Protein AF-0000000068948678 (afdb_homodimer)

Foldseek 3Di:
DPAQPWAEEEQEWQPDPLSVQLLVVVLVSQLVHQHEYEYEYEDQPQPPPPPPVPDDSVVVLVVSQVSQVVRQVVSVVVCVVSVHHYHYDYHSDQPDHPQLLVSSQVVCVVVPTQEYTYEQDDDVCPVPDPGDPNRVSNVVPHPHHYHYTYDDSPPD/DPAQPWAEEEQEWQPDPLSVQLLVVVLVSQLVHQHEYEYEYEDQPQPPPPPPVPDDSVVVLVVSQVSQVVRQVVSVVVCVVSVHHYHYDYHSDQPDHPQLLVSSQVVCVVVPTQEYTYEQADDVDDLPDPGDPNRVSNVVPHPHHYHYTYDDSPPD

Solvent-accessible surface area (backbone atoms only — not comparable to full-atom values): 16550 Å² total; per-residue (Å²): 126,72,56,39,63,50,57,27,35,31,27,48,44,78,69,26,71,22,16,49,52,15,46,51,49,49,47,43,61,28,50,57,28,82,14,34,34,34,42,35,27,73,42,82,75,48,65,74,68,68,84,53,84,80,63,57,67,67,57,54,51,50,51,52,50,52,52,43,51,51,35,46,49,54,48,50,50,54,35,51,75,64,69,34,52,67,50,71,46,81,37,78,67,45,82,34,77,72,32,67,15,55,24,51,43,48,53,34,54,74,74,58,42,61,32,39,26,33,19,26,34,54,78,75,51,54,87,87,50,63,58,26,71,51,44,50,39,28,62,58,65,43,91,49,37,35,36,35,24,69,54,75,74,71,77,126,126,71,56,38,62,50,60,28,37,30,28,48,44,78,67,26,73,21,16,49,51,15,46,52,49,47,47,43,61,28,52,57,29,82,16,34,35,35,43,36,27,73,42,80,74,50,65,75,67,68,83,54,86,80,63,58,68,67,57,54,52,50,51,52,50,50,52,43,49,52,37,45,50,55,49,49,50,54,35,52,73,65,69,35,50,66,50,70,46,80,36,77,66,47,83,35,76,76,32,66,16,56,23,52,44,49,53,34,53,75,74,60,42,60,33,40,27,31,17,26,34,54,80,75,50,51,90,86,51,62,59,27,70,51,44,50,40,29,62,58,64,43,91,47,36,34,38,37,25,69,55,74,75,72,76,125

pLDDT: mean 86.78, std 15.79, range [33.5, 98.94]

InterPro domains:
  IPR006015 Universal stress protein A family [PIRSF006276] (5-150)
  IPR006015 Universal stress protein A family [PR01438] (6-24)
  IPR006015 Universal stress protein A family [PR01438] (110-122)
  IPR006015 Universal stress protein A family [PR01438] (128-150)
  IPR006016 UspA [PF00582] (6-150)
  IPR014729 Rossmann-like alpha/beta/alpha sandwich fold [G3DSA:3.40.50.620] (2-149)

Structure (mmCIF, N/CA/C/O backbone):
data_AF-0000000068948678-model_v1
#
loop_
_entity.id
_entity.type
_entity.pdbx_description
1 polymer 'Universal stress protein'
#
loop_
_atom_site.group_PDB
_atom_site.id
_atom_site.type_symbol
_atom_site.label_atom_id
_atom_site.label_alt_id
_atom_site.label_comp_id
_atom_site.label_asym_id
_atom_site.label_entity_id
_atom_site.label_seq_id
_atom_site.pdbx_PDB_ins_code
_atom_site.Cartn_x
_atom_site.Cartn_y
_atom_site.Cartn_z
_atom_site.occupancy
_atom_site.B_iso_or_equiv
_atom_site.auth_seq_id
_atom_site.auth_comp_id
_atom_site.auth_asym_id
_atom_site.auth_atom_id
_atom_site.pdbx_PDB_model_num
ATOM 1 N N . MET A 1 1 ? -25.641 -2.59 -1.487 1 41.59 1 MET A N 1
ATOM 2 C CA . MET A 1 1 ? -24.578 -3.59 -1.602 1 41.59 1 MET A CA 1
ATOM 3 C C . MET A 1 1 ? -23.203 -2.967 -1.328 1 41.59 1 MET A C 1
ATOM 5 O O . MET A 1 1 ? -22.812 -2.006 -1.992 1 41.59 1 MET A O 1
ATOM 9 N N . THR A 1 2 ? -22.766 -3.037 -0.22 1 54.53 2 THR A N 1
ATOM 10 C CA . THR A 1 2 ? -21.578 -2.307 0.203 1 54.53 2 THR A CA 1
ATOM 11 C C . THR A 1 2 ? -20.391 -2.658 -0.678 1 54.53 2 THR A C 1
ATOM 13 O O . THR A 1 2 ? -20.078 -3.836 -0.868 1 54.53 2 THR A O 1
ATOM 16 N N . SER A 1 3 ? -20.141 -1.862 -1.692 1 68.75 3 SER A N 1
ATOM 17 C CA . SER A 1 3 ? -19.156 -2.148 -2.729 1 68.75 3 SER A CA 1
ATOM 18 C C . SER A 1 3 ? -17.75 -2.205 -2.148 1 68.75 3 SER A C 1
ATOM 20 O O . SER A 1 3 ? -17.375 -1.386 -1.301 1 68.75 3 SER A O 1
ATOM 22 N N . ALA A 1 4 ? -17.078 -3.389 -2.27 1 82.88 4 ALA A N 1
ATOM 23 C CA . ALA A 1 4 ? -15.703 -3.592 -1.847 1 82.88 4 ALA A CA 1
ATOM 24 C C . ALA A 1 4 ? -14.789 -2.498 -2.4 1 82.88 4 ALA A C 1
ATOM 26 O O . ALA A 1 4 ? -15.023 -1.984 -3.496 1 82.88 4 ALA A O 1
ATOM 27 N N . ALA A 1 5 ? -13.953 -2.086 -1.565 1 91 5 ALA A N 1
ATOM 28 C CA . ALA A 1 5 ? -12.984 -1.096 -2.037 1 91 5 ALA A CA 1
ATOM 29 C C . ALA A 1 5 ? -12.258 -1.588 -3.285 1 91 5 ALA A C 1
ATOM 31 O O . ALA A 1 5 ? -11.984 -0.808 -4.199 1 91 5 ALA A O 1
ATOM 32 N N . TYR A 1 6 ? -11.953 -2.869 -3.311 1 95.69 6 TYR A N 1
ATOM 33 C CA . TYR A 1 6 ? -11.281 -3.521 -4.43 1 95.69 6 TYR A CA 1
ATOM 34 C C . TYR A 1 6 ? -12.07 -4.738 -4.902 1 95.69 6 TYR A C 1
ATOM 36 O O . TYR A 1 6 ? -12.781 -5.371 -4.113 1 95.69 6 TYR A O 1
ATOM 44 N N . SER A 1 7 ? -11.93 -5.043 -6.172 1 96.69 7 SER A N 1
ATOM 45 C CA . SER A 1 7 ? -12.617 -6.203 -6.727 1 96.69 7 SER A CA 1
ATOM 46 C C . SER A 1 7 ? -11.664 -7.375 -6.93 1 96.69 7 SER A C 1
ATOM 48 O O . SER A 1 7 ? -12.039 -8.531 -6.734 1 96.69 7 SER A O 1
ATOM 50 N N . LYS A 1 8 ? -10.477 -7.043 -7.383 1 98.38 8 LYS A N 1
ATOM 51 C CA . LYS A 1 8 ? -9.461 -8.047 -7.703 1 98.38 8 LYS A CA 1
ATOM 52 C C . LYS A 1 8 ? -8.117 -7.695 -7.062 1 98.38 8 LYS A C 1
ATOM 54 O O . LYS A 1 8 ? -7.445 -6.758 -7.5 1 98.38 8 LYS A O 1
ATOM 59 N N . ILE A 1 9 ? -7.734 -8.477 -6.086 1 98.62 9 ILE A N 1
ATOM 60 C CA . ILE A 1 9 ? -6.539 -8.227 -5.289 1 98.62 9 ILE A CA 1
ATOM 61 C C . ILE A 1 9 ? -5.504 -9.32 -5.555 1 98.62 9 ILE A C 1
ATOM 63 O O . ILE A 1 9 ? -5.809 -10.508 -5.457 1 98.62 9 ILE A O 1
ATOM 67 N N . VAL A 1 10 ? -4.293 -8.883 -5.926 1 98.88 10 VAL A N 1
ATOM 68 C CA . VAL A 1 10 ? -3.199 -9.844 -6.031 1 98.88 10 VAL A CA 1
ATOM 69 C C . VAL A 1 10 ? -2.305 -9.742 -4.801 1 98.88 10 VAL A C 1
ATOM 71 O O . VAL A 1 10 ? -1.978 -8.641 -4.352 1 98.88 10 VAL A O 1
ATOM 74 N N . VAL A 1 11 ? -1.986 -10.852 -4.25 1 98.81 11 VAL A N 1
ATOM 75 C CA . VAL A 1 11 ? -0.98 -10.914 -3.195 1 98.81 11 VAL A CA 1
ATOM 76 C C . VAL A 1 11 ? 0.156 -11.844 -3.621 1 98.81 11 VAL A C 1
ATOM 78 O O . VAL A 1 11 ? -0.084 -12.977 -4.047 1 98.81 11 VAL A O 1
ATOM 81 N N . ALA A 1 12 ? 1.372 -11.289 -3.561 1 98.19 12 ALA A N 1
ATOM 82 C CA . ALA A 1 12 ? 2.557 -12.102 -3.842 1 98.19 12 ALA A CA 1
ATOM 83 C C . ALA A 1 12 ? 2.971 -12.906 -2.617 1 98.19 12 ALA A C 1
ATOM 85 O O . ALA A 1 12 ? 3.174 -12.352 -1.535 1 98.19 12 ALA A O 1
ATOM 86 N N . VAL A 1 13 ? 3.143 -14.227 -2.832 1 97.5 13 VAL A N 1
ATOM 87 C CA . VAL A 1 13 ? 3.541 -15.102 -1.73 1 97.5 13 VAL A CA 1
ATOM 88 C C . VAL A 1 13 ? 4.781 -15.898 -2.127 1 97.5 13 VAL A C 1
ATOM 90 O O . VAL A 1 13 ? 4.988 -16.188 -3.307 1 97.5 13 VAL A O 1
ATOM 93 N N . ASP A 1 14 ? 5.605 -16.203 -1.1 1 94.19 14 ASP A N 1
ATOM 94 C CA . ASP A 1 14 ? 6.801 -16.984 -1.384 1 94.19 14 ASP A CA 1
ATOM 95 C C . ASP A 1 14 ? 7.098 -17.953 -0.248 1 94.19 14 ASP A C 1
ATOM 97 O O . ASP A 1 14 ? 8.195 -18.531 -0.181 1 94.19 14 ASP A O 1
ATOM 101 N N . GLY A 1 15 ? 6.156 -18.062 0.707 1 93.62 15 GLY A N 1
ATOM 102 C CA . GLY A 1 15 ? 6.312 -18.984 1.822 1 93.62 15 GLY A CA 1
ATOM 103 C C . GLY A 1 15 ? 7.02 -18.359 3.012 1 93.62 15 GLY A C 1
ATOM 104 O O . GLY A 1 15 ? 7.172 -19 4.055 1 93.62 15 GLY A O 1
ATOM 105 N N . SER A 1 16 ? 7.547 -17.125 2.93 1 92.44 16 SER A N 1
ATOM 106 C CA . SER A 1 16 ? 8.188 -16.453 4.051 1 92.44 16 SER A CA 1
ATOM 107 C C . SER A 1 16 ? 7.152 -15.922 5.039 1 92.44 16 SER A C 1
ATOM 109 O O . SER A 1 16 ? 5.973 -15.797 4.703 1 92.44 16 SER A O 1
ATOM 111 N N . SER A 1 17 ? 7.562 -15.602 6.254 1 92.62 17 SER A N 1
ATOM 112 C CA . SER A 1 17 ? 6.699 -15.031 7.281 1 92.62 17 SER A CA 1
ATOM 113 C C . SER A 1 17 ? 6.164 -13.664 6.859 1 92.62 17 SER A C 1
ATOM 115 O O . SER A 1 17 ? 5.008 -13.336 7.137 1 92.62 17 SER A O 1
ATOM 117 N N . THR A 1 18 ? 7.004 -12.914 6.145 1 92.88 18 THR A N 1
ATOM 118 C CA . THR A 1 18 ? 6.566 -11.594 5.711 1 92.88 18 THR A CA 1
ATOM 119 C C . THR A 1 18 ? 5.484 -11.703 4.641 1 92.88 18 THR A C 1
ATOM 121 O O . THR A 1 18 ? 4.531 -10.922 4.629 1 92.88 18 THR A O 1
ATOM 124 N N . SER A 1 19 ? 5.656 -12.727 3.719 1 95.31 19 SER A N 1
ATOM 125 C CA . SER A 1 19 ? 4.617 -12.898 2.711 1 95.31 19 SER A CA 1
ATOM 126 C C . SER A 1 19 ? 3.322 -13.414 3.336 1 95.31 19 SER A C 1
ATOM 128 O O . SER A 1 19 ? 2.23 -13.109 2.846 1 95.31 19 SER A O 1
ATOM 130 N N . ASP A 1 20 ? 3.449 -14.109 4.473 1 96.25 20 ASP A N 1
ATOM 131 C CA . ASP A 1 20 ? 2.27 -14.547 5.211 1 96.25 20 ASP A CA 1
ATOM 132 C C . ASP A 1 20 ? 1.525 -13.352 5.812 1 96.25 20 ASP A C 1
ATOM 134 O O . ASP A 1 20 ? 0.293 -13.336 5.844 1 96.25 20 ASP A O 1
ATOM 138 N N . LEU A 1 21 ? 2.227 -12.43 6.305 1 96.56 21 LEU A N 1
ATOM 139 C CA . LEU A 1 21 ? 1.607 -11.211 6.812 1 96.56 21 LEU A CA 1
ATOM 140 C C . LEU A 1 21 ? 0.9 -10.453 5.691 1 96.56 21 LEU A C 1
ATOM 142 O O . LEU A 1 21 ? -0.19 -9.914 5.895 1 96.56 21 LEU A O 1
ATOM 146 N N . ALA A 1 22 ? 1.52 -10.43 4.48 1 98 22 ALA A N 1
ATOM 147 C CA . ALA A 1 22 ? 0.888 -9.805 3.326 1 98 22 ALA A CA 1
ATOM 148 C C . ALA A 1 22 ? -0.421 -10.5 2.967 1 98 22 ALA A C 1
ATOM 150 O O . ALA A 1 22 ? -1.414 -9.844 2.645 1 98 22 ALA A O 1
ATOM 151 N N . LEU A 1 23 ? -0.392 -11.789 3.037 1 98.44 23 LEU A N 1
ATOM 152 C CA . LEU A 1 23 ? -1.609 -12.547 2.789 1 98.44 23 LEU A CA 1
ATOM 153 C C . LEU A 1 23 ? -2.693 -12.188 3.801 1 98.44 23 LEU A C 1
ATOM 155 O O . LEU A 1 23 ? -3.855 -12.008 3.434 1 98.44 23 LEU A O 1
ATOM 159 N N . GLY A 1 24 ? -2.297 -12.141 5.07 1 97.88 24 GLY A N 1
ATOM 160 C CA . GLY A 1 24 ? -3.244 -11.711 6.086 1 97.88 24 GLY A CA 1
ATOM 161 C C . GLY A 1 24 ? -3.848 -10.344 5.801 1 97.88 24 GLY A C 1
ATOM 162 O O . GLY A 1 24 ? -5.051 -10.141 5.988 1 97.88 24 GLY A O 1
ATOM 163 N N . GLU A 1 25 ? -3.006 -9.461 5.328 1 97.81 25 GLU A N 1
ATOM 164 C CA . GLU A 1 25 ? -3.488 -8.117 5.012 1 97.81 25 GLU A CA 1
ATOM 165 C C . GLU A 1 25 ? -4.41 -8.141 3.793 1 97.81 25 GLU A C 1
ATOM 167 O O . GLU A 1 25 ? -5.395 -7.398 3.742 1 97.81 25 GLU A O 1
ATOM 172 N N . ALA A 1 26 ? -4.082 -8.969 2.764 1 98.31 26 ALA A N 1
ATOM 173 C CA . ALA A 1 26 ? -4.965 -9.141 1.611 1 98.31 26 ALA A CA 1
ATOM 174 C C . ALA A 1 26 ? -6.34 -9.648 2.043 1 98.31 26 ALA A C 1
ATOM 176 O O . ALA A 1 26 ? -7.367 -9.18 1.539 1 98.31 26 ALA A O 1
ATOM 177 N N . ILE A 1 27 ? -6.355 -10.547 2.975 1 97.56 27 ILE A N 1
ATOM 178 C CA . ILE A 1 27 ? -7.602 -11.078 3.51 1 97.56 27 ILE A CA 1
ATOM 179 C C . ILE A 1 27 ? -8.367 -9.977 4.234 1 97.56 27 ILE A C 1
ATOM 181 O O . ILE A 1 27 ? -9.578 -9.82 4.039 1 97.56 27 ILE A O 1
ATOM 185 N N . ARG A 1 28 ? -7.613 -9.242 5.035 1 95.31 28 ARG A N 1
ATOM 186 C CA . ARG A 1 28 ? -8.211 -8.133 5.777 1 95.31 28 ARG A CA 1
ATOM 187 C C . ARG A 1 28 ? -8.93 -7.168 4.836 1 95.31 28 ARG A C 1
ATOM 189 O O . ARG A 1 28 ? -10.055 -6.75 5.113 1 95.31 28 ARG A O 1
ATOM 196 N N . VAL A 1 29 ? -8.344 -6.863 3.729 1 96.06 29 VAL A N 1
ATOM 197 C CA . VAL A 1 29 ? -8.875 -5.898 2.771 1 96.06 29 VAL A CA 1
ATOM 198 C C . VAL A 1 29 ? -10.039 -6.516 1.999 1 96.06 29 VAL A C 1
ATOM 200 O O . VAL A 1 29 ? -11.016 -5.832 1.68 1 96.06 29 VAL A O 1
ATOM 203 N N . ALA A 1 30 ? -10 -7.77 1.725 1 95.62 30 ALA A N 1
ATOM 204 C CA . ALA A 1 30 ? -10.953 -8.438 0.838 1 95.62 30 ALA A CA 1
ATOM 205 C C . ALA A 1 30 ? -12.211 -8.844 1.594 1 95.62 30 ALA A C 1
ATOM 207 O O . ALA A 1 30 ? -13.297 -8.906 1.013 1 95.62 30 ALA A O 1
ATOM 208 N N . ALA A 1 31 ? -12.109 -9.102 2.85 1 89.06 31 ALA A N 1
ATOM 209 C CA . ALA A 1 31 ? -13.125 -9.812 3.625 1 89.06 31 ALA A CA 1
ATOM 210 C C . ALA A 1 31 ? -14.414 -9 3.715 1 89.06 31 ALA A C 1
ATOM 212 O O . ALA A 1 31 ? -15.508 -9.539 3.574 1 89.06 31 ALA A O 1
ATOM 213 N N . PRO A 1 32 ? -14.273 -7.625 4.086 1 81.69 32 PRO A N 1
ATOM 214 C CA . PRO A 1 32 ? -15.523 -6.879 4.242 1 81.69 32 PRO A CA 1
ATOM 215 C C . PRO A 1 32 ? -16.344 -6.84 2.959 1 81.69 32 PRO A C 1
ATOM 217 O O . PRO A 1 32 ? -17.547 -6.562 3.002 1 81.69 32 PRO A O 1
ATOM 220 N N . GLY A 1 33 ? -15.695 -7.18 1.854 1 77.88 33 GLY A N 1
ATOM 221 C CA . GLY A 1 33 ? -16.391 -7.047 0.583 1 77.88 33 GLY A CA 1
ATOM 222 C C . GLY A 1 33 ? -16.375 -8.32 -0.24 1 77.88 33 GLY A C 1
ATOM 223 O O . GLY A 1 33 ? -16.297 -9.422 0.31 1 77.88 33 GLY A O 1
ATOM 224 N N . GLY A 1 34 ? -16.688 -8.352 -1.427 1 86.44 34 GLY A N 1
ATOM 225 C CA . GLY A 1 34 ? -16.797 -9.422 -2.41 1 86.44 34 GLY A CA 1
ATOM 226 C C . GLY A 1 34 ? -15.617 -9.469 -3.363 1 86.44 34 GLY A C 1
ATOM 227 O O . GLY A 1 34 ? -15.758 -9.891 -4.512 1 86.44 34 GLY A O 1
ATOM 228 N N . ALA A 1 35 ? -14.43 -9.008 -2.773 1 95.06 35 ALA A N 1
ATOM 229 C CA . ALA A 1 35 ? -13.25 -9.039 -3.635 1 95.06 35 ALA A CA 1
ATOM 230 C C . ALA A 1 35 ? -12.766 -10.469 -3.855 1 95.06 35 ALA A C 1
ATOM 232 O O . ALA A 1 35 ? -13 -11.344 -3.02 1 95.06 35 ALA A O 1
ATOM 233 N N . THR A 1 36 ? -12.172 -10.711 -4.996 1 98.25 36 THR A N 1
ATOM 234 C CA . THR A 1 36 ? -11.445 -11.945 -5.266 1 98.25 36 THR A CA 1
ATOM 235 C C . THR A 1 36 ? -9.945 -11.734 -5.109 1 98.25 36 THR A C 1
ATOM 237 O O . THR A 1 36 ? -9.406 -10.719 -5.555 1 98.25 36 THR A O 1
ATOM 240 N N . VAL A 1 37 ? -9.32 -12.688 -4.438 1 98.62 37 VAL A N 1
ATOM 241 C CA . VAL A 1 37 ? -7.883 -12.594 -4.227 1 98.62 37 VAL A CA 1
ATOM 242 C C . VAL A 1 37 ? -7.164 -13.617 -5.105 1 98.62 37 VAL A C 1
ATOM 244 O O . VAL A 1 37 ? -7.574 -14.781 -5.184 1 98.62 37 VAL A O 1
ATOM 247 N N . LEU A 1 38 ? -6.152 -13.188 -5.801 1 98.94 38 LEU A N 1
ATOM 248 C CA . LEU A 1 38 ? -5.199 -14.086 -6.449 1 98.94 38 LEU A CA 1
ATOM 249 C C . LEU A 1 38 ? -3.914 -14.195 -5.637 1 98.94 38 LEU A C 1
ATOM 251 O O . LEU A 1 38 ? -3.184 -13.211 -5.484 1 98.94 38 LEU A O 1
ATOM 255 N N . ALA A 1 39 ? -3.693 -15.32 -5.117 1 98.88 39 ALA A N 1
ATOM 256 C CA . ALA A 1 39 ? -2.369 -15.609 -4.574 1 98.88 39 ALA A CA 1
ATOM 257 C C . ALA A 1 39 ? -1.393 -16 -5.68 1 98.88 39 ALA A C 1
ATOM 259 O O . ALA A 1 39 ? -1.64 -16.938 -6.434 1 98.88 39 ALA A O 1
ATOM 260 N N . LEU A 1 40 ? -0.289 -15.273 -5.75 1 98.69 40 LEU A N 1
ATOM 261 C CA . LEU A 1 40 ? 0.638 -15.391 -6.871 1 98.69 40 LEU A CA 1
ATOM 262 C C . LEU A 1 40 ? 2.023 -15.812 -6.391 1 98.69 40 LEU A C 1
ATOM 264 O O . LEU A 1 40 ? 2.551 -15.242 -5.43 1 98.69 40 LEU A O 1
ATOM 268 N N . TYR A 1 41 ? 2.531 -16.812 -6.961 1 97.12 41 TYR A N 1
ATOM 269 C CA . TYR A 1 41 ? 3.912 -17.234 -6.781 1 97.12 41 TYR A CA 1
ATOM 270 C C . TYR A 1 41 ? 4.66 -17.234 -8.109 1 97.12 41 TYR A C 1
ATOM 272 O O . TYR A 1 41 ? 4.223 -17.859 -9.078 1 97.12 41 TYR A O 1
ATOM 280 N N . VAL A 1 42 ? 5.793 -16.516 -8.164 1 94.38 42 VAL A N 1
ATOM 281 C CA . VAL A 1 42 ? 6.621 -16.453 -9.359 1 94.38 42 VAL A CA 1
ATOM 282 C C . VAL A 1 42 ? 7.969 -17.109 -9.102 1 94.38 42 VAL A C 1
ATOM 284 O O . VAL A 1 42 ? 8.664 -16.766 -8.148 1 94.38 42 VAL A O 1
ATOM 287 N N . VAL A 1 43 ? 8.359 -18.047 -9.883 1 89.56 43 VAL A N 1
ATOM 288 C CA . VAL A 1 43 ? 9.648 -18.734 -9.766 1 89.56 43 VAL A CA 1
ATOM 289 C C . VAL A 1 43 ? 10.75 -17.875 -10.375 1 89.56 43 VAL A C 1
ATOM 291 O O . VAL A 1 43 ? 10.609 -17.375 -11.492 1 89.56 43 VAL A O 1
ATOM 294 N N . ASP A 1 44 ? 11.781 -17.562 -9.516 1 77.75 44 ASP A N 1
ATOM 295 C CA . ASP A 1 44 ? 12.938 -16.812 -9.977 1 77.75 44 ASP A CA 1
ATOM 296 C C . ASP A 1 44 ? 13.93 -17.703 -10.727 1 77.75 44 ASP A C 1
ATOM 298 O O . ASP A 1 44 ? 14.711 -18.422 -10.102 1 77.75 44 ASP A O 1
ATOM 302 N N . THR A 1 45 ? 13.805 -17.766 -12.086 1 66.56 45 THR A N 1
ATOM 303 C CA . THR A 1 45 ? 14.711 -18.641 -12.82 1 66.56 45 THR A CA 1
ATOM 304 C C . THR A 1 45 ? 16.016 -17.922 -13.141 1 66.56 45 THR A C 1
ATOM 306 O O . THR A 1 45 ? 16.953 -18.516 -13.664 1 66.56 45 THR A O 1
ATOM 309 N N . GLY A 1 46 ? 16.172 -16.609 -13.008 1 60.38 46 GLY A N 1
ATOM 310 C CA . GLY A 1 46 ? 17.391 -15.914 -13.391 1 60.38 46 GLY A CA 1
ATOM 311 C C . GLY A 1 46 ? 18.531 -16.109 -12.422 1 60.38 46 GLY A C 1
ATOM 312 O O . GLY A 1 46 ? 19.641 -15.617 -12.641 1 60.38 46 GLY A O 1
ATOM 313 N N . THR A 1 47 ? 18.312 -16.406 -11.25 1 53.22 47 THR A N 1
ATOM 314 C CA . THR A 1 47 ? 19.5 -16.531 -10.414 1 53.22 47 THR A CA 1
ATOM 315 C C . THR A 1 47 ? 20.453 -17.562 -11 1 53.22 47 THR A C 1
ATOM 317 O O . THR A 1 47 ? 20.078 -18.719 -11.211 1 53.22 47 THR A O 1
ATOM 320 N N . PRO A 1 48 ? 21.469 -16.953 -11.711 1 49.34 48 PRO A N 1
ATOM 321 C CA . PRO A 1 48 ? 22.469 -17.891 -12.266 1 49.34 48 PRO A CA 1
ATOM 322 C C . PRO A 1 48 ? 22.781 -19.047 -11.328 1 49.34 48 PRO A C 1
ATOM 324 O O . PRO A 1 48 ? 23.078 -18.828 -10.148 1 49.34 48 PRO A O 1
ATOM 327 N N . MET A 1 49 ? 22 -20.016 -11.359 1 48.31 49 MET A N 1
ATOM 328 C CA . MET A 1 49 ? 22.5 -21.188 -10.656 1 48.31 49 MET A CA 1
ATOM 329 C C . MET A 1 49 ? 23.984 -21.406 -10.922 1 48.31 49 MET A C 1
ATOM 331 O O . MET A 1 49 ? 24.422 -21.375 -12.07 1 48.31 49 MET A O 1
ATOM 335 N N . PHE A 1 50 ? 24.797 -20.906 -10.031 1 46.06 50 PHE A N 1
ATOM 336 C CA . PHE A 1 50 ? 26.219 -21.219 -10.156 1 46.06 50 PHE A CA 1
ATOM 337 C C . PHE A 1 50 ? 26.406 -22.469 -11.023 1 46.06 50 PHE A C 1
ATOM 339 O O . PHE A 1 50 ? 25.516 -23.297 -11.125 1 46.06 50 PHE A O 1
ATOM 346 N N . ASP A 1 51 ? 27.594 -22.391 -11.781 1 44.12 51 ASP A N 1
ATOM 347 C CA . ASP A 1 51 ? 28.25 -23.469 -12.516 1 44.12 51 ASP A CA 1
ATOM 348 C C . ASP A 1 51 ? 28.109 -24.812 -11.789 1 44.12 51 ASP A C 1
ATOM 350 O O . ASP A 1 51 ? 29.094 -25.453 -11.438 1 44.12 51 ASP A O 1
ATOM 354 N N . ALA A 1 52 ? 27.312 -24.953 -10.836 1 46.22 52 ALA A N 1
ATOM 355 C CA . ALA A 1 52 ? 27.609 -26.266 -10.289 1 46.22 52 ALA A CA 1
ATOM 356 C C . ALA A 1 52 ? 27.391 -27.359 -11.336 1 46.22 52 ALA A C 1
ATOM 358 O O . ALA A 1 52 ? 26.266 -27.562 -11.812 1 46.22 52 ALA A O 1
ATOM 359 N N . GLY A 1 53 ? 28.203 -27.547 -12.172 1 50 53 GLY A N 1
ATOM 360 C CA . GLY A 1 53 ? 28.328 -28.734 -12.992 1 50 53 GLY A CA 1
ATOM 361 C C . GLY A 1 53 ? 27.438 -29.875 -12.531 1 50 53 GLY A C 1
ATOM 362 O O . GLY A 1 53 ? 27.25 -30.859 -13.242 1 50 53 GLY A O 1
ATOM 363 N N . TYR A 1 54 ? 27.156 -29.938 -11.188 1 56.62 54 TYR A N 1
ATOM 364 C CA . TYR A 1 54 ? 26.703 -31.219 -10.664 1 56.62 54 TYR A CA 1
ATOM 365 C C . TYR A 1 54 ? 25.188 -31.219 -10.492 1 56.62 54 TYR A C 1
ATOM 367 O O . TYR A 1 54 ? 24.594 -32.25 -10.141 1 56.62 54 TYR A O 1
ATOM 375 N N . TYR A 1 55 ? 24.453 -29.938 -10.586 1 60.41 55 TYR A N 1
ATOM 376 C CA . TYR A 1 55 ? 23.031 -30.172 -10.359 1 60.41 55 TYR A CA 1
ATOM 377 C C . TYR A 1 55 ? 22.266 -30.156 -11.672 1 60.41 55 TYR A C 1
ATOM 379 O O . TYR A 1 55 ? 22.656 -29.469 -12.625 1 60.41 55 TYR A O 1
ATOM 387 N N . ASP A 1 56 ? 21.453 -31.062 -11.898 1 72.69 56 ASP A N 1
ATOM 388 C CA . ASP A 1 56 ? 20.484 -31.188 -12.984 1 72.69 56 ASP A CA 1
ATOM 389 C C . ASP A 1 56 ? 19.484 -30.031 -12.953 1 72.69 56 ASP A C 1
ATOM 391 O O . ASP A 1 56 ? 18.656 -29.953 -12.047 1 72.69 56 ASP A O 1
ATOM 395 N N . PRO A 1 57 ? 19.672 -29 -13.711 1 74.75 57 PRO A N 1
ATOM 396 C CA . PRO A 1 57 ? 18.766 -27.844 -13.766 1 74.75 57 PRO A CA 1
ATOM 397 C C . PRO A 1 57 ? 17.297 -28.234 -13.672 1 74.75 57 PRO A C 1
ATOM 399 O O . PRO A 1 57 ? 16.484 -27.516 -13.094 1 74.75 57 PRO A O 1
ATOM 402 N N . SER A 1 58 ? 17.016 -29.375 -14.133 1 78.69 58 SER A N 1
ATOM 403 C CA . SER A 1 58 ? 15.633 -29.828 -14.117 1 78.69 58 SER A CA 1
ATOM 404 C C . SER A 1 58 ? 15.172 -30.141 -12.695 1 78.69 58 SER A C 1
ATOM 406 O O . SER A 1 58 ? 14.023 -29.875 -12.336 1 78.69 58 SER A O 1
ATOM 408 N N . GLN A 1 59 ? 16.078 -30.594 -11.922 1 80.88 59 GLN A N 1
ATOM 409 C CA . GLN A 1 59 ? 15.734 -30.953 -10.547 1 80.88 59 GLN A CA 1
ATOM 410 C C . GLN A 1 59 ? 15.539 -29.703 -9.695 1 80.88 59 GLN A C 1
ATOM 412 O O . GLN A 1 59 ? 14.641 -29.656 -8.844 1 80.88 59 GLN A O 1
ATOM 417 N N . LEU A 1 60 ? 16.297 -28.797 -9.977 1 82.06 60 LEU A N 1
ATOM 418 C CA . LEU A 1 60 ? 16.188 -27.562 -9.211 1 82.06 60 LEU A CA 1
ATOM 419 C C . LEU A 1 60 ? 14.883 -26.828 -9.531 1 82.06 60 LEU A C 1
ATOM 421 O O . LEU A 1 60 ? 14.211 -26.344 -8.625 1 82.06 60 LEU A O 1
ATOM 425 N N . GLN A 1 61 ? 14.57 -26.828 -10.758 1 84 61 GLN A N 1
ATOM 426 C CA . GLN A 1 61 ? 13.312 -26.203 -11.18 1 84 61 GLN A CA 1
ATOM 427 C C . GLN A 1 61 ? 12.117 -26.891 -10.516 1 84 61 GLN A C 1
ATOM 429 O O . GLN A 1 61 ? 11.188 -26.219 -10.062 1 84 61 GLN A O 1
ATOM 434 N N . LYS A 1 62 ? 12.195 -28.156 -10.453 1 87.62 62 LYS A N 1
ATOM 435 C CA . LYS A 1 62 ? 11.117 -28.922 -9.836 1 87.62 62 LYS A CA 1
ATOM 436 C C . LYS A 1 62 ? 10.992 -28.594 -8.344 1 87.62 62 LYS A C 1
ATOM 438 O O . LYS A 1 62 ? 9.891 -28.516 -7.812 1 87.62 62 LYS A O 1
ATOM 443 N N . ALA A 1 63 ? 12.102 -28.438 -7.797 1 88.19 63 ALA A N 1
ATOM 444 C CA . ALA A 1 63 ? 12.102 -28.125 -6.367 1 88.19 63 ALA A CA 1
ATOM 445 C C . ALA A 1 63 ? 11.453 -26.781 -6.102 1 88.19 63 ALA A C 1
ATOM 447 O O . ALA A 1 63 ? 10.672 -26.625 -5.156 1 88.19 63 ALA A O 1
ATOM 448 N N . PHE A 1 64 ? 11.75 -25.828 -6.934 1 86.81 64 PHE A N 1
ATOM 449 C CA . PHE A 1 64 ? 11.148 -24.516 -6.789 1 86.81 64 PHE A CA 1
ATOM 450 C C . PHE A 1 64 ? 9.641 -24.578 -7.023 1 86.81 64 PHE A C 1
ATOM 452 O O . PHE A 1 64 ? 8.867 -23.938 -6.309 1 86.81 64 PHE A O 1
ATOM 459 N N . GLU A 1 65 ? 9.281 -25.297 -7.969 1 92.19 65 GLU A N 1
ATOM 460 C CA . GLU A 1 65 ? 7.863 -25.453 -8.273 1 92.19 65 GLU A CA 1
ATOM 461 C C . GLU A 1 65 ? 7.113 -26.094 -7.109 1 92.19 65 GLU A C 1
ATOM 463 O O . GLU A 1 65 ? 6.004 -25.672 -6.777 1 92.19 65 GLU A O 1
ATOM 468 N N . GLU A 1 66 ? 7.73 -27.062 -6.527 1 94.06 66 GLU A N 1
ATOM 469 C CA . GLU A 1 66 ? 7.105 -27.734 -5.391 1 94.06 66 GLU A CA 1
ATOM 470 C C . GLU A 1 66 ? 6.961 -26.781 -4.207 1 94.06 66 GLU A C 1
ATOM 472 O O . GLU A 1 66 ? 5.934 -26.781 -3.525 1 94.06 66 GLU A O 1
ATOM 477 N N . SER A 1 67 ? 7.977 -26.031 -4.012 1 92.19 67 SER A N 1
ATOM 478 C CA . SER A 1 67 ? 7.914 -25.031 -2.949 1 92.19 67 SER A CA 1
ATOM 479 C C . SER A 1 67 ? 6.801 -24.031 -3.203 1 92.19 67 SER A C 1
ATOM 481 O O . SER A 1 67 ? 6.066 -23.656 -2.285 1 92.19 67 SER A O 1
ATOM 483 N N . GLY A 1 68 ? 6.668 -23.625 -4.426 1 95.44 68 GLY A N 1
ATOM 484 C CA . GLY A 1 68 ? 5.609 -22.688 -4.797 1 95.44 68 GLY A CA 1
ATOM 485 C C . GLY A 1 68 ? 4.219 -23.266 -4.602 1 95.44 68 GLY A C 1
ATOM 486 O O . GLY A 1 68 ? 3.33 -22.578 -4.086 1 95.44 68 GLY A O 1
ATOM 487 N N . GLN A 1 69 ? 4.133 -24.547 -4.953 1 97.12 69 GLN A N 1
ATOM 488 C CA . GLN A 1 69 ? 2.842 -25.203 -4.793 1 97.12 69 GLN A CA 1
ATOM 489 C C . GLN A 1 69 ? 2.447 -25.297 -3.322 1 97.12 69 GLN A C 1
ATOM 491 O O . GLN A 1 69 ? 1.285 -25.078 -2.973 1 97.12 69 GLN A O 1
ATOM 496 N N . ARG A 1 70 ? 3.371 -25.562 -2.52 1 97.44 70 ARG A N 1
ATOM 497 C CA . ARG A 1 70 ? 3.1 -25.641 -1.087 1 97.44 70 ARG A CA 1
ATOM 498 C C . ARG A 1 70 ? 2.666 -24.281 -0.54 1 97.44 70 ARG A C 1
ATOM 500 O O . ARG A 1 70 ? 1.698 -24.203 0.218 1 97.44 70 ARG A O 1
ATOM 507 N N . ALA A 1 71 ? 3.359 -23.266 -0.877 1 97 71 ALA A N 1
ATOM 508 C CA . ALA A 1 71 ? 3.029 -21.922 -0.437 1 97 71 ALA A CA 1
ATOM 509 C C . ALA A 1 71 ? 1.633 -21.516 -0.903 1 97 71 ALA A C 1
ATOM 511 O O . ALA A 1 71 ? 0.855 -20.938 -0.135 1 97 71 ALA A O 1
ATOM 512 N N . LEU A 1 72 ? 1.314 -21.844 -2.133 1 98.69 72 LEU A N 1
ATOM 513 C CA . LEU A 1 72 ? 0.022 -21.469 -2.703 1 98.69 72 LEU A CA 1
ATOM 514 C C . LEU A 1 72 ? -1.104 -22.281 -2.055 1 98.69 72 LEU A C 1
ATOM 516 O O . LEU A 1 72 ? -2.205 -21.75 -1.856 1 98.69 72 LEU A O 1
ATOM 520 N N . GLN A 1 73 ? -0.832 -23.5 -1.756 1 98.69 73 GLN A N 1
ATOM 521 C CA . GLN A 1 73 ? -1.835 -24.312 -1.072 1 98.69 73 GLN A CA 1
ATOM 522 C C . GLN A 1 73 ? -2.143 -23.75 0.314 1 98.69 73 GLN A C 1
ATOM 524 O O . GLN A 1 73 ? -3.305 -23.672 0.713 1 98.69 73 GLN A O 1
ATOM 529 N N . ALA A 1 74 ? -1.123 -23.422 1.014 1 98.56 74 ALA A N 1
ATOM 530 C CA . ALA A 1 74 ? -1.304 -22.797 2.326 1 98.56 74 ALA A CA 1
ATOM 531 C C . ALA A 1 74 ? -2.1 -21.5 2.219 1 98.56 74 ALA A C 1
ATOM 533 O O . ALA A 1 74 ? -2.992 -21.25 3.029 1 98.56 74 ALA A O 1
ATOM 534 N N . ALA A 1 75 ? -1.794 -20.734 1.226 1 98.75 75 ALA A N 1
ATOM 535 C CA . ALA A 1 75 ? -2.51 -19.484 0.999 1 98.75 75 ALA A CA 1
ATOM 536 C C . ALA A 1 75 ? -3.982 -19.734 0.696 1 98.75 75 ALA A C 1
ATOM 538 O O . ALA A 1 75 ? -4.859 -19.062 1.236 1 98.75 75 ALA A O 1
ATOM 539 N N . SER A 1 76 ? -4.191 -20.719 -0.145 1 98.81 76 SER A N 1
ATOM 540 C CA . SER A 1 76 ? -5.555 -21.078 -0.517 1 98.81 76 SER A CA 1
ATOM 541 C C . SER A 1 76 ? -6.371 -21.484 0.704 1 98.81 76 SER A C 1
ATOM 543 O O . SER A 1 76 ? -7.523 -21.078 0.854 1 98.81 76 SER A O 1
ATOM 545 N N . GLN A 1 77 ? -5.773 -22.234 1.519 1 98.81 77 GLN A N 1
ATOM 546 C CA . GLN A 1 77 ? -6.457 -22.688 2.721 1 98.81 77 GLN A CA 1
ATOM 547 C C . GLN A 1 77 ? -6.832 -21.531 3.629 1 98.81 77 GLN A C 1
ATOM 549 O O . GLN A 1 77 ? -7.938 -21.484 4.168 1 98.81 77 GLN A O 1
ATOM 554 N N . ARG A 1 78 ? -5.973 -20.625 3.83 1 98.56 78 ARG A N 1
ATOM 555 C CA . ARG A 1 78 ? -6.227 -19.469 4.68 1 98.56 78 ARG A CA 1
ATOM 556 C C . ARG A 1 78 ? -7.32 -18.578 4.09 1 98.56 78 ARG A C 1
ATOM 558 O O . ARG A 1 78 ? -8.188 -18.094 4.816 1 98.56 78 ARG A O 1
ATOM 565 N N . LEU A 1 79 ? -7.246 -18.375 2.768 1 98.5 79 LEU A N 1
ATOM 566 C CA . LEU A 1 79 ? -8.258 -17.562 2.086 1 98.5 79 LEU A CA 1
ATOM 567 C C . LEU A 1 79 ? -9.633 -18.219 2.191 1 98.5 79 LEU A C 1
ATOM 569 O O . LEU A 1 79 ? -10.625 -17.547 2.471 1 98.5 79 LEU A O 1
ATOM 573 N N . ALA A 1 80 ? -9.625 -19.547 2.02 1 98.31 80 ALA A N 1
ATOM 574 C CA . ALA A 1 80 ? -10.875 -20.297 2.135 1 98.31 80 ALA A CA 1
ATOM 575 C C . ALA A 1 80 ? -11.438 -20.219 3.553 1 98.31 80 ALA A C 1
ATOM 577 O O . ALA A 1 80 ? -12.633 -20.031 3.742 1 98.31 80 ALA A O 1
ATOM 578 N N . ALA A 1 81 ? -10.57 -20.359 4.496 1 97.88 81 ALA A N 1
ATOM 579 C CA . ALA A 1 81 ? -10.984 -20.312 5.895 1 97.88 81 ALA A CA 1
ATOM 580 C C . ALA A 1 81 ? -11.586 -18.953 6.246 1 97.88 81 ALA A C 1
ATOM 582 O O . ALA A 1 81 ? -12.469 -18.859 7.102 1 97.88 81 ALA A O 1
ATOM 583 N N . ALA A 1 82 ? -11.125 -17.969 5.57 1 96.75 82 ALA A N 1
ATOM 584 C CA . ALA A 1 82 ? -11.602 -16.609 5.82 1 96.75 82 ALA A CA 1
ATOM 585 C C . ALA A 1 82 ? -12.844 -16.297 4.992 1 96.75 82 ALA A C 1
ATOM 587 O O . ALA A 1 82 ? -13.406 -15.203 5.09 1 96.75 82 ALA A O 1
ATOM 588 N N . GLY A 1 83 ? -13.195 -17.203 4.121 1 96.56 83 GLY A N 1
ATOM 589 C CA . GLY A 1 83 ? -14.367 -17 3.283 1 96.56 83 GLY A CA 1
ATOM 590 C C . GLY A 1 83 ? -14.125 -16.047 2.133 1 96.56 83 GLY A C 1
ATOM 591 O O . GLY A 1 83 ? -15.055 -15.398 1.646 1 96.56 83 GLY A O 1
ATOM 592 N N . VAL A 1 84 ? -12.914 -15.93 1.709 1 96.94 84 VAL A N 1
ATOM 593 C CA . VAL A 1 84 ? -12.562 -15.008 0.635 1 96.94 84 VAL A CA 1
ATOM 594 C C . VAL A 1 84 ? -12.484 -15.766 -0.689 1 96.94 84 VAL A C 1
ATOM 596 O O . VAL A 1 84 ? -11.766 -16.766 -0.799 1 96.94 84 VAL A O 1
ATOM 599 N N . ALA A 1 85 ? -13.266 -15.312 -1.656 1 98.19 85 ALA A N 1
ATOM 600 C CA . ALA A 1 85 ? -13.094 -15.859 -2.998 1 98.19 85 ALA A CA 1
ATOM 601 C C . ALA A 1 85 ? -11.656 -15.711 -3.477 1 98.19 85 ALA A C 1
ATOM 603 O O . ALA A 1 85 ? -11.031 -14.664 -3.277 1 98.19 85 ALA A O 1
ATOM 604 N N . HIS A 1 86 ? -11.141 -16.812 -4.039 1 98.62 86 HIS A N 1
ATOM 605 C CA . HIS A 1 86 ? -9.719 -16.703 -4.363 1 98.62 86 HIS A CA 1
ATOM 606 C C . HIS A 1 86 ? -9.336 -17.656 -5.484 1 98.62 86 HIS A C 1
ATOM 608 O O . HIS A 1 86 ? -10.086 -18.578 -5.805 1 98.62 86 HIS A O 1
ATOM 614 N N . GLU A 1 87 ? -8.242 -17.328 -6.129 1 98.81 87 GLU A N 1
ATOM 615 C CA . GLU A 1 87 ? -7.48 -18.141 -7.062 1 98.81 87 GLU A CA 1
ATOM 616 C C . GLU A 1 87 ? -6.012 -18.219 -6.66 1 98.81 87 GLU A C 1
ATOM 618 O O . GLU A 1 87 ? -5.555 -17.438 -5.816 1 98.81 87 GLU A O 1
ATOM 623 N N . THR A 1 88 ? -5.383 -19.203 -7.148 1 98.81 88 THR A N 1
ATOM 624 C CA . THR A 1 88 ? -3.934 -19.281 -7.02 1 98.81 88 THR A CA 1
ATOM 625 C C . THR A 1 88 ? -3.277 -19.406 -8.391 1 98.81 88 THR A C 1
ATOM 627 O O . THR A 1 88 ? -3.887 -19.922 -9.336 1 98.81 88 THR A O 1
ATOM 630 N N . ARG A 1 89 ? -2.061 -18.922 -8.477 1 98.44 89 ARG A N 1
ATOM 631 C CA . ARG A 1 89 ? -1.322 -19.016 -9.727 1 98.44 89 ARG A CA 1
ATOM 632 C C . ARG A 1 89 ? 0.171 -19.188 -9.477 1 98.44 89 ARG A C 1
ATOM 634 O O . ARG A 1 89 ? 0.771 -18.438 -8.703 1 98.44 89 ARG A O 1
ATOM 641 N N . LEU A 1 90 ? 0.692 -20.188 -10.031 1 96.94 90 LEU A N 1
ATOM 642 C CA . LEU A 1 90 ? 2.129 -20.453 -10.078 1 96.94 90 LEU A CA 1
ATOM 643 C C . LEU A 1 90 ? 2.709 -20.016 -11.43 1 96.94 90 LEU A C 1
ATOM 645 O O . LEU A 1 90 ? 2.291 -20.516 -12.477 1 96.94 90 LEU A O 1
ATOM 649 N N . VAL A 1 91 ? 3.639 -19.109 -11.383 1 94.5 91 VAL A N 1
ATOM 650 C CA . VAL A 1 91 ? 4.32 -18.672 -12.602 1 94.5 91 VAL A CA 1
ATOM 651 C C . VAL A 1 91 ? 5.711 -19.312 -12.664 1 94.5 91 VAL A C 1
ATOM 653 O O . VAL A 1 91 ? 6.598 -18.938 -11.891 1 94.5 91 VAL A O 1
ATOM 656 N N . THR A 1 92 ? 5.938 -20.203 -13.555 1 89.38 92 THR A N 1
ATOM 657 C CA . THR A 1 92 ? 7.176 -20.969 -13.602 1 89.38 92 THR A CA 1
ATOM 658 C C . THR A 1 92 ? 8.172 -20.328 -14.562 1 89.38 92 THR A C 1
ATOM 660 O O . THR A 1 92 ? 9.367 -20.625 -14.516 1 89.38 92 THR A O 1
ATOM 663 N N . GLU A 1 93 ? 7.688 -19.656 -15.531 1 83.81 93 GLU A N 1
ATOM 664 C CA . GLU A 1 93 ? 8.531 -18.844 -16.406 1 83.81 93 GLU A CA 1
ATOM 665 C C . GLU A 1 93 ? 8.242 -17.359 -16.234 1 83.81 93 GLU A C 1
ATOM 667 O O . GLU A 1 93 ? 7.188 -16.875 -16.641 1 83.81 93 GLU A O 1
ATOM 672 N N . ALA A 1 94 ? 9.266 -16.797 -15.656 1 78.69 94 ALA A N 1
ATOM 673 C CA . ALA A 1 94 ? 9.055 -15.383 -15.391 1 78.69 94 ALA A CA 1
ATOM 674 C C . ALA A 1 94 ? 8.773 -14.617 -16.688 1 78.69 94 ALA A C 1
ATOM 676 O O . ALA A 1 94 ? 9.508 -14.742 -17.656 1 78.69 94 ALA A O 1
ATOM 677 N N . PRO A 1 95 ? 7.703 -13.898 -16.734 1 78.12 95 PRO A N 1
ATOM 678 C CA . PRO A 1 95 ? 7.395 -13.109 -17.922 1 78.12 95 PRO A CA 1
ATOM 679 C C . PRO A 1 95 ? 8.539 -12.18 -18.328 1 78.12 95 PRO A C 1
ATOM 681 O O . PRO A 1 95 ? 8.727 -11.906 -19.516 1 78.12 95 PRO A O 1
ATOM 684 N N . VAL A 1 96 ? 9.258 -11.664 -17.266 1 80.06 96 VAL A N 1
ATOM 685 C CA . VAL A 1 96 ? 10.445 -10.844 -17.469 1 80.06 96 VAL A CA 1
ATOM 686 C C . VAL A 1 96 ? 11.641 -11.469 -16.766 1 80.06 96 VAL A C 1
ATOM 688 O O . VAL A 1 96 ? 11.914 -11.164 -15.602 1 80.06 96 VAL A O 1
ATOM 691 N N . PRO A 1 97 ? 12.352 -12.336 -17.484 1 77.69 97 PRO A N 1
ATOM 692 C CA . PRO A 1 97 ? 13.461 -13.047 -16.844 1 77.69 97 PRO A CA 1
ATOM 693 C C . PRO A 1 97 ? 14.422 -12.102 -16.125 1 77.69 97 PRO A C 1
ATOM 695 O O . PRO A 1 97 ? 14.766 -11.039 -16.656 1 77.69 97 PRO A O 1
ATOM 698 N N . GLY A 1 98 ? 14.672 -12.461 -14.961 1 81.25 98 GLY A N 1
ATOM 699 C CA . GLY A 1 98 ? 15.633 -11.695 -14.188 1 81.25 98 GLY A CA 1
ATOM 700 C C . GLY A 1 98 ? 15.016 -10.508 -13.469 1 81.25 98 GLY A C 1
ATOM 701 O O . GLY A 1 98 ? 15.695 -9.789 -12.742 1 81.25 98 GLY A O 1
ATOM 702 N N . ASP A 1 99 ? 13.695 -10.312 -13.711 1 89.5 99 ASP A N 1
ATOM 703 C CA . ASP A 1 99 ? 13.008 -9.195 -13.078 1 89.5 99 ASP A CA 1
ATOM 704 C C . ASP A 1 99 ? 11.711 -9.656 -12.422 1 89.5 99 ASP A C 1
ATOM 706 O O . ASP A 1 99 ? 10.648 -9.625 -13.047 1 89.5 99 ASP A O 1
ATOM 710 N N . MET A 1 100 ? 11.852 -10.047 -11.156 1 91.56 100 MET A N 1
ATOM 711 C CA . MET A 1 100 ? 10.727 -10.594 -10.398 1 91.56 100 MET A CA 1
ATOM 712 C C . MET A 1 100 ? 9.625 -9.547 -10.234 1 91.56 100 MET A C 1
ATOM 714 O O . MET A 1 100 ? 8.438 -9.875 -10.305 1 91.56 100 MET A O 1
ATOM 718 N N . GLY A 1 101 ? 9.984 -8.312 -10.07 1 94.12 101 GLY A N 1
ATOM 719 C CA . GLY A 1 101 ? 9.008 -7.25 -9.922 1 94.12 101 GLY A CA 1
ATOM 720 C C . GLY A 1 101 ? 8.148 -7.051 -11.156 1 94.12 101 GLY A C 1
ATOM 721 O O . GLY A 1 101 ? 6.926 -6.938 -11.062 1 94.12 101 GLY A O 1
ATOM 722 N N . ALA A 1 102 ? 8.852 -7.055 -12.281 1 93.75 102 ALA A N 1
ATOM 723 C CA . ALA A 1 102 ? 8.133 -6.918 -13.547 1 93.75 102 ALA A CA 1
ATOM 724 C C . ALA A 1 102 ? 7.207 -8.109 -13.781 1 93.75 102 ALA A C 1
ATOM 726 O O . ALA A 1 102 ? 6.086 -7.949 -14.273 1 93.75 102 ALA A O 1
ATOM 727 N N . SER A 1 103 ? 7.688 -9.273 -13.43 1 95.5 103 SER A N 1
ATOM 728 C CA . SER A 1 103 ? 6.891 -10.484 -13.625 1 95.5 103 SER A CA 1
ATOM 729 C C . SER A 1 103 ? 5.641 -10.469 -12.75 1 95.5 103 SER A C 1
ATOM 731 O O . SER A 1 103 ? 4.551 -10.82 -13.211 1 95.5 103 SER A O 1
ATOM 733 N N . ILE A 1 104 ? 5.738 -9.984 -11.57 1 97.19 104 ILE A N 1
ATOM 734 C CA . ILE A 1 104 ? 4.605 -9.891 -10.656 1 97.19 104 ILE A CA 1
ATOM 735 C C . ILE A 1 104 ? 3.605 -8.859 -11.18 1 97.19 104 ILE A C 1
ATOM 737 O O . ILE A 1 104 ? 2.406 -9.133 -11.25 1 97.19 104 ILE A O 1
ATOM 741 N N . ASN A 1 105 ? 4.109 -7.746 -11.609 1 97.19 105 ASN A N 1
ATOM 742 C CA . ASN A 1 105 ? 3.246 -6.691 -12.133 1 97.19 105 ASN A CA 1
ATOM 743 C C . ASN A 1 105 ? 2.52 -7.141 -13.398 1 97.19 105 ASN A C 1
ATOM 745 O O . ASN A 1 105 ? 1.335 -6.852 -13.578 1 97.19 105 ASN A O 1
ATOM 749 N N . GLU A 1 106 ? 3.26 -7.863 -14.211 1 96.25 106 GLU A N 1
ATOM 750 C CA . GLU A 1 106 ? 2.654 -8.344 -15.453 1 96.25 106 GLU A CA 1
ATOM 751 C C . GLU A 1 106 ? 1.538 -9.344 -15.164 1 96.25 106 GLU A C 1
ATOM 753 O O . GLU A 1 106 ? 0.458 -9.266 -15.75 1 96.25 106 GLU A O 1
ATOM 758 N N . ALA A 1 107 ? 1.793 -10.25 -14.258 1 96.44 107 ALA A N 1
ATOM 759 C CA . ALA A 1 107 ? 0.77 -11.227 -13.883 1 96.44 107 ALA A CA 1
ATOM 760 C C . ALA A 1 107 ? -0.453 -10.531 -13.289 1 96.44 107 ALA A C 1
ATOM 762 O O . ALA A 1 107 ? -1.591 -10.891 -13.602 1 96.44 107 ALA A O 1
ATOM 763 N N . ALA A 1 108 ? -0.242 -9.555 -12.469 1 97.69 108 ALA A N 1
ATOM 764 C CA . ALA A 1 108 ? -1.325 -8.797 -11.844 1 97.69 108 ALA A CA 1
ATOM 765 C C . ALA A 1 108 ? -2.145 -8.047 -12.883 1 97.69 108 ALA A C 1
ATOM 767 O O . ALA A 1 108 ? -3.377 -8.07 -12.852 1 97.69 108 ALA A O 1
ATOM 768 N N . ARG A 1 109 ? -1.467 -7.43 -13.789 1 96.56 109 ARG A N 1
ATOM 769 C CA . ARG A 1 109 ? -2.125 -6.68 -14.852 1 96.56 109 ARG A CA 1
ATOM 770 C C . ARG A 1 109 ? -2.963 -7.602 -15.734 1 96.56 109 ARG A C 1
ATOM 772 O O . ARG A 1 109 ? -4.121 -7.297 -16.031 1 96.56 109 ARG A O 1
ATOM 779 N N . GLN A 1 110 ? -2.328 -8.719 -16.125 1 96.56 110 GLN A N 1
ATOM 780 C CA . GLN A 1 110 ? -3.023 -9.664 -16.984 1 96.56 110 GLN A CA 1
ATOM 781 C C . GLN A 1 110 ? -4.293 -10.188 -16.312 1 96.56 110 GLN A C 1
ATOM 783 O O . GLN A 1 110 ? -5.297 -10.438 -16.984 1 96.56 110 GLN A O 1
ATOM 788 N N . TRP A 1 111 ? -4.293 -10.336 -15.031 1 97.88 111 TRP A N 1
ATOM 789 C CA . TRP A 1 111 ? -5.434 -10.867 -14.289 1 97.88 111 TRP A CA 1
ATOM 790 C C . TRP A 1 111 ? -6.484 -9.781 -14.07 1 97.88 111 TRP A C 1
ATOM 792 O O . TRP A 1 111 ? -7.613 -10.078 -13.664 1 97.88 111 TRP A O 1
ATOM 802 N N . GLY A 1 112 ? -6.062 -8.477 -14.234 1 98 112 GLY A N 1
ATOM 803 C CA . GLY A 1 112 ? -6.984 -7.363 -14.07 1 98 112 GLY A CA 1
ATOM 804 C C . GLY A 1 112 ? -7.074 -6.867 -12.641 1 98 112 GLY A C 1
ATOM 805 O O . GLY A 1 112 ? -8.133 -6.418 -12.203 1 98 112 GLY A O 1
ATOM 806 N N . ALA A 1 113 ? -5.98 -6.961 -11.953 1 98.31 113 ALA A N 1
ATOM 807 C CA . ALA A 1 113 ? -5.957 -6.562 -10.547 1 98.31 113 ALA A CA 1
ATOM 808 C C . ALA A 1 113 ? -6.129 -5.051 -10.406 1 98.31 113 ALA A C 1
ATOM 810 O O . ALA A 1 113 ? -5.691 -4.285 -11.266 1 98.31 113 ALA A O 1
ATOM 811 N N . ASP A 1 114 ? -6.746 -4.684 -9.289 1 97.69 114 ASP A N 1
ATOM 812 C CA . ASP A 1 114 ? -6.844 -3.258 -8.984 1 97.69 114 ASP A CA 1
ATOM 813 C C . ASP A 1 114 ? -6.172 -2.936 -7.652 1 97.69 114 ASP A C 1
ATOM 815 O O . ASP A 1 114 ? -6.172 -1.781 -7.215 1 97.69 114 ASP A O 1
ATOM 819 N N . LEU A 1 115 ? -5.512 -3.906 -7.035 1 98.31 115 LEU A N 1
ATOM 820 C CA . LEU A 1 115 ? -4.637 -3.762 -5.879 1 98.31 115 LEU A CA 1
ATOM 821 C C . LEU A 1 115 ? -3.576 -4.855 -5.859 1 98.31 115 LEU A C 1
ATOM 823 O O . LEU A 1 115 ? -3.875 -6.023 -6.117 1 98.31 115 LEU A O 1
ATOM 827 N N . LEU A 1 116 ? -2.348 -4.484 -5.59 1 98.75 116 LEU A N 1
ATOM 828 C CA . LEU A 1 116 ? -1.265 -5.438 -5.387 1 98.75 116 LEU A CA 1
ATOM 829 C C . LEU A 1 116 ? -0.743 -5.367 -3.953 1 98.75 116 LEU A C 1
ATOM 831 O O . LEU A 1 116 ? -0.381 -4.293 -3.473 1 98.75 116 LEU A O 1
ATOM 835 N N . VAL A 1 117 ? -0.744 -6.5 -3.213 1 98.75 117 VAL A N 1
ATOM 836 C CA . VAL A 1 117 ? -0.281 -6.609 -1.833 1 98.75 117 VAL A CA 1
ATOM 837 C C . VAL A 1 117 ? 1.032 -7.391 -1.789 1 98.75 117 VAL A C 1
ATOM 839 O O . VAL A 1 117 ? 1.138 -8.477 -2.369 1 98.75 117 VAL A O 1
ATOM 842 N N . ILE A 1 118 ? 2.037 -6.84 -1.114 1 98 118 ILE A N 1
ATOM 843 C CA . ILE A 1 118 ? 3.336 -7.504 -1.076 1 98 118 ILE A CA 1
ATOM 844 C C . ILE A 1 118 ? 4.035 -7.195 0.245 1 98 118 ILE A C 1
ATOM 846 O O . ILE A 1 118 ? 3.879 -6.102 0.796 1 98 118 ILE A O 1
ATOM 850 N N . GLY A 1 119 ? 4.719 -8.203 0.79 1 96.12 119 GLY A N 1
ATOM 851 C CA . GLY A 1 119 ? 5.598 -7.984 1.929 1 96.12 119 GLY A CA 1
ATOM 852 C C . GLY A 1 119 ? 6.867 -7.238 1.567 1 96.12 119 GLY A C 1
ATOM 853 O O . GLY A 1 119 ? 7.363 -7.355 0.445 1 96.12 119 GLY A O 1
ATOM 854 N N . THR A 1 120 ? 7.461 -6.59 2.521 1 92.44 120 THR A N 1
ATOM 855 C CA . THR A 1 120 ? 8.641 -5.773 2.262 1 92.44 120 THR A CA 1
ATOM 856 C C . THR A 1 120 ? 9.898 -6.641 2.199 1 92.44 120 THR A C 1
ATOM 858 O O . THR A 1 120 ? 10.938 -6.203 1.701 1 92.44 120 THR A O 1
ATOM 861 N N . HIS A 1 121 ? 9.773 -7.824 2.814 1 87 121 HIS A N 1
ATOM 862 C CA . HIS A 1 121 ? 10.898 -8.758 2.791 1 87 121 HIS A CA 1
ATOM 863 C C . HIS A 1 121 ? 10.453 -10.148 2.35 1 87 121 HIS A C 1
ATOM 865 O O . HIS A 1 121 ? 9.305 -10.539 2.58 1 87 121 HIS A O 1
ATOM 871 N N . GLY A 1 122 ? 11.367 -10.828 1.668 1 79.5 122 GLY A N 1
ATOM 872 C CA . GLY A 1 122 ? 11.109 -12.195 1.259 1 79.5 122 GLY A CA 1
ATOM 873 C C . GLY A 1 122 ? 11.938 -13.211 2.02 1 79.5 122 GLY A C 1
ATOM 874 O O . GLY A 1 122 ? 12.25 -13.016 3.195 1 79.5 122 GLY A O 1
ATOM 875 N N . ARG A 1 123 ? 12.195 -14.219 1.358 1 76.62 123 ARG A N 1
ATOM 876 C CA . ARG A 1 123 ? 12.844 -15.367 1.978 1 76.62 123 ARG A CA 1
ATOM 877 C C . ARG A 1 123 ? 14.273 -15.031 2.398 1 76.62 123 ARG A C 1
ATOM 879 O O . ARG A 1 123 ? 14.805 -15.625 3.338 1 76.62 123 ARG A O 1
ATOM 886 N N . ARG A 1 124 ? 14.789 -14.18 1.669 1 70.12 124 ARG A N 1
ATOM 887 C CA . ARG A 1 124 ? 16.188 -13.898 2.008 1 70.12 124 ARG A CA 1
ATOM 888 C C . ARG A 1 124 ? 16.281 -12.938 3.189 1 70.12 124 ARG A C 1
ATOM 890 O O . ARG A 1 124 ? 17.297 -12.891 3.883 1 70.12 124 ARG A O 1
ATOM 897 N N . GLY A 1 125 ? 15.203 -12.484 3.742 1 64.06 125 GLY A N 1
ATOM 898 C CA . GLY A 1 125 ? 15.023 -11.586 4.875 1 64.06 125 GLY A CA 1
ATOM 899 C C . GLY A 1 125 ? 16.312 -10.891 5.289 1 64.06 125 GLY A C 1
ATOM 900 O O . GLY A 1 125 ? 17.219 -11.531 5.84 1 64.06 125 GLY A O 1
ATOM 901 N N . VAL A 1 126 ? 16.859 -10.039 4.586 1 63.91 126 VAL A N 1
ATOM 902 C CA . VAL A 1 126 ? 17.984 -9.344 5.18 1 63.91 126 VAL A CA 1
ATOM 903 C C . VAL A 1 126 ? 17.5 -8.25 6.125 1 63.91 126 VAL A C 1
ATOM 905 O O . VAL A 1 126 ? 16.891 -7.27 5.684 1 63.91 126 VAL A O 1
ATOM 908 N N . ARG A 1 127 ? 17.625 -8.625 7.438 1 60.31 127 ARG A N 1
ATOM 909 C CA . ARG A 1 127 ? 17.062 -7.82 8.523 1 60.31 127 ARG A CA 1
ATOM 910 C C . ARG A 1 127 ? 17.391 -6.344 8.336 1 60.31 127 ARG A C 1
ATOM 912 O O . ARG A 1 127 ? 16.625 -5.477 8.758 1 60.31 127 ARG A O 1
ATOM 919 N N . ARG A 1 128 ? 18.547 -6.117 7.629 1 64.38 128 ARG A N 1
ATOM 920 C CA . ARG A 1 128 ? 19.016 -4.734 7.602 1 64.38 128 ARG A CA 1
ATOM 921 C C . ARG A 1 128 ? 18.328 -3.947 6.488 1 64.38 128 ARG A C 1
ATOM 923 O O . ARG A 1 128 ? 18.391 -2.717 6.465 1 64.38 128 ARG A O 1
ATOM 930 N N . LEU A 1 129 ? 17.641 -4.848 5.645 1 70.81 129 LEU A N 1
ATOM 931 C CA . LEU A 1 129 ? 17.047 -4.109 4.543 1 70.81 129 LEU A CA 1
ATOM 932 C C . LEU A 1 129 ? 15.609 -3.705 4.883 1 70.81 129 LEU A C 1
ATOM 934 O O . LEU A 1 129 ? 14.867 -4.48 5.484 1 70.81 129 LEU A O 1
ATOM 938 N N . VAL A 1 130 ? 15.32 -2.498 4.699 1 76 130 VAL A N 1
ATOM 939 C CA . VAL A 1 130 ? 13.992 -1.965 4.961 1 76 130 VAL A CA 1
ATOM 940 C C . VAL A 1 130 ? 13.023 -2.432 3.871 1 76 130 VAL A C 1
ATOM 942 O O . VAL A 1 130 ? 11.859 -2.721 4.148 1 76 130 VAL A O 1
ATOM 945 N N . LEU A 1 131 ? 13.594 -2.592 2.709 1 87.31 131 LEU A N 1
ATOM 946 C CA . LEU A 1 131 ? 12.789 -2.99 1.56 1 87.31 131 LEU A CA 1
ATOM 947 C C . LEU A 1 131 ? 13.523 -4.016 0.706 1 87.31 131 LEU A C 1
ATOM 949 O O . LEU A 1 131 ? 14.609 -3.734 0.192 1 87.31 131 LEU A O 1
ATOM 953 N N . GLY A 1 132 ? 12.977 -5.109 0.601 1 89 132 GLY A N 1
ATOM 954 C CA . GLY A 1 132 ? 13.578 -6.125 -0.249 1 89 132 GLY A CA 1
ATOM 955 C C . GLY A 1 132 ? 13.586 -5.742 -1.718 1 89 132 GLY A C 1
ATOM 956 O O . GLY A 1 132 ? 12.797 -4.902 -2.152 1 89 132 GLY A O 1
ATOM 957 N N . SER A 1 133 ? 14.43 -6.375 -2.459 1 88.88 133 SER A N 1
ATOM 958 C CA . SER A 1 133 ? 14.664 -6.043 -3.859 1 88.88 133 SER A CA 1
ATOM 959 C C . SER A 1 133 ? 13.414 -6.27 -4.703 1 88.88 133 SER A C 1
ATOM 961 O O . SER A 1 133 ? 13.109 -5.477 -5.598 1 88.88 133 SER A O 1
ATOM 963 N N . VAL A 1 134 ? 12.648 -7.312 -4.43 1 91.75 134 VAL A N 1
ATOM 964 C CA . VAL A 1 134 ? 11.453 -7.605 -5.215 1 91.75 134 VAL A CA 1
ATOM 965 C C . VAL A 1 134 ? 10.375 -6.562 -4.922 1 91.75 134 VAL A C 1
ATOM 967 O O . VAL A 1 134 ? 9.766 -6.02 -5.844 1 91.75 134 VAL A O 1
ATOM 970 N N . ALA A 1 135 ? 10.172 -6.297 -3.645 1 93.19 135 ALA A N 1
ATOM 971 C CA . ALA A 1 135 ? 9.203 -5.27 -3.271 1 93.19 135 ALA A CA 1
ATOM 972 C C . ALA A 1 135 ? 9.555 -3.93 -3.916 1 93.19 135 ALA A C 1
ATOM 974 O O . ALA A 1 135 ? 8.672 -3.242 -4.441 1 93.19 135 ALA A O 1
ATOM 975 N N . GLU A 1 136 ? 10.766 -3.605 -3.904 1 90.44 136 GLU A N 1
ATOM 976 C CA . GLU A 1 136 ? 11.211 -2.363 -4.527 1 90.44 136 GLU A CA 1
ATOM 977 C C . GLU A 1 136 ? 10.906 -2.352 -6.023 1 90.44 136 GLU A C 1
ATOM 979 O O . GLU A 1 136 ? 10.398 -1.361 -6.551 1 90.44 136 GLU A O 1
ATOM 984 N N . ALA A 1 137 ? 11.227 -3.418 -6.68 1 91.62 137 ALA A N 1
ATOM 985 C CA . ALA A 1 137 ? 10.984 -3.521 -8.117 1 91.62 137 ALA A CA 1
ATOM 986 C C . ALA A 1 137 ? 9.492 -3.459 -8.422 1 91.62 137 ALA A C 1
ATOM 988 O O . ALA A 1 137 ? 9.078 -2.836 -9.406 1 91.62 137 ALA A O 1
ATOM 989 N N . VAL A 1 138 ? 8.688 -4.055 -7.641 1 95 138 VAL A N 1
ATOM 990 C CA . VAL A 1 138 ? 7.234 -4.043 -7.812 1 95 138 VAL A CA 1
ATOM 991 C C . VAL A 1 138 ? 6.715 -2.611 -7.734 1 95 138 VAL A C 1
ATOM 993 O O . VAL A 1 138 ? 5.961 -2.168 -8.602 1 95 138 VAL A O 1
ATOM 996 N N . ILE A 1 139 ? 7.152 -1.924 -6.715 1 93.19 139 ILE A N 1
ATOM 997 C CA . ILE A 1 139 ? 6.691 -0.554 -6.516 1 93.19 139 ILE A CA 1
ATOM 998 C C . ILE A 1 139 ? 7.098 0.308 -7.707 1 93.19 139 ILE A C 1
ATOM 1000 O O . ILE A 1 139 ? 6.297 1.1 -8.211 1 93.19 139 ILE A O 1
ATOM 1004 N N . ARG A 1 140 ? 8.258 0.102 -8.188 1 88.38 140 ARG A N 1
ATOM 1005 C CA . ARG A 1 140 ? 8.828 0.917 -9.25 1 88.38 140 ARG A CA 1
ATOM 1006 C C . ARG A 1 140 ? 8.062 0.721 -10.555 1 88.38 140 ARG A C 1
ATOM 1008 O O . ARG A 1 140 ? 8.008 1.627 -11.391 1 88.38 140 ARG A O 1
ATOM 1015 N N . GLN A 1 141 ? 7.445 -0.387 -10.664 1 90.38 141 GLN A N 1
ATOM 1016 C CA . GLN A 1 141 ? 6.914 -0.738 -11.977 1 90.38 141 GLN A CA 1
ATOM 1017 C C . GLN A 1 141 ? 5.391 -0.817 -11.945 1 90.38 141 GLN A C 1
ATOM 1019 O O . GLN A 1 141 ? 4.754 -0.947 -12.992 1 90.38 141 GLN A O 1
ATOM 1024 N N . SER A 1 142 ? 4.859 -0.703 -10.781 1 93.44 142 SER A N 1
ATOM 1025 C CA . SER A 1 142 ? 3.426 -0.955 -10.664 1 93.44 142 SER A CA 1
ATOM 1026 C C . SER A 1 142 ? 2.613 0.183 -11.281 1 93.44 142 SER A C 1
ATOM 1028 O O . SER A 1 142 ? 2.965 1.354 -11.125 1 93.44 142 SER A O 1
ATOM 1030 N N . THR A 1 143 ? 1.487 -0.199 -11.891 1 90.56 143 THR A N 1
ATOM 1031 C CA . THR A 1 143 ? 0.536 0.77 -12.422 1 90.56 143 THR A CA 1
ATOM 1032 C C . THR A 1 143 ? -0.742 0.787 -11.586 1 90.56 143 THR A C 1
ATOM 1034 O O . THR A 1 143 ? -1.718 1.446 -11.953 1 90.56 143 THR A O 1
ATOM 1037 N N . MET A 1 144 ? -0.765 0.037 -10.578 1 95.81 144 MET A N 1
ATOM 10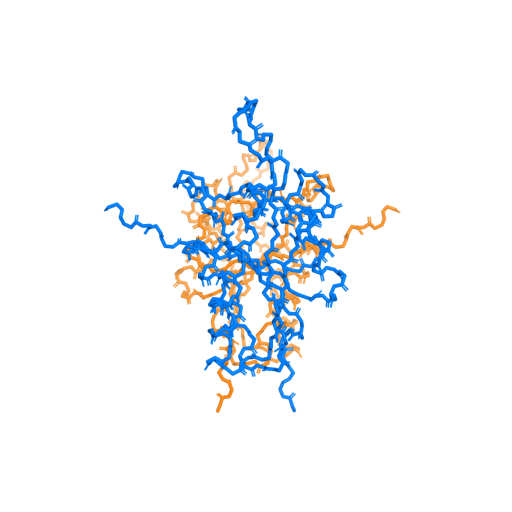38 C CA . MET A 1 144 ? -1.884 -0.014 -9.641 1 95.81 144 MET A CA 1
ATOM 1039 C C . MET A 1 144 ? -1.418 0.282 -8.219 1 95.81 144 MET A C 1
ATOM 1041 O O . MET A 1 144 ? -0.219 0.259 -7.938 1 95.81 144 MET A O 1
ATOM 1045 N N . PRO A 1 145 ? -2.387 0.604 -7.273 1 97.94 145 PRO A N 1
ATOM 1046 C CA . PRO A 1 145 ? -1.975 0.792 -5.883 1 97.94 145 PRO A CA 1
ATOM 1047 C C . PRO A 1 145 ? -1.286 -0.441 -5.301 1 97.94 145 PRO A C 1
ATOM 1049 O O . PRO A 1 145 ? -1.667 -1.571 -5.613 1 97.94 145 PRO A O 1
ATOM 1052 N N . VAL A 1 146 ? -0.242 -0.187 -4.539 1 98.38 146 VAL A N 1
ATOM 1053 C CA . VAL A 1 146 ? 0.5 -1.263 -3.893 1 98.38 146 VAL A CA 1
ATOM 1054 C C . VAL A 1 146 ? 0.39 -1.127 -2.375 1 98.38 146 VAL A C 1
ATOM 1056 O O . VAL A 1 146 ? 0.679 -0.065 -1.818 1 98.38 146 VAL A O 1
ATOM 1059 N N . LEU A 1 147 ? -0.079 -2.156 -1.756 1 98.56 147 LEU A N 1
ATOM 1060 C CA . LEU A 1 147 ? -0.13 -2.234 -0.3 1 98.56 147 LEU A CA 1
ATOM 1061 C C . LEU A 1 147 ? 1.081 -2.982 0.247 1 98.56 147 LEU A C 1
ATOM 1063 O O . LEU A 1 147 ? 1.235 -4.18 0.007 1 98.56 147 LEU A O 1
ATOM 1067 N N . LEU A 1 148 ? 1.899 -2.262 0.996 1 97.75 148 LEU A N 1
ATOM 1068 C CA . LEU A 1 148 ? 3.121 -2.809 1.577 1 97.75 148 LEU A CA 1
ATOM 1069 C C . LEU A 1 148 ? 2.889 -3.244 3.02 1 97.75 148 LEU A C 1
ATOM 1071 O O . LEU A 1 148 ? 2.318 -2.494 3.814 1 97.75 148 LEU A O 1
ATOM 1075 N N . VAL A 1 149 ? 3.363 -4.422 3.273 1 96.94 149 VAL A N 1
ATOM 1076 C CA . VAL A 1 149 ? 3.207 -4.957 4.621 1 96.94 149 VAL A CA 1
ATOM 1077 C C . VAL A 1 149 ? 4.574 -5.332 5.191 1 96.94 149 VAL A C 1
ATOM 1079 O O . VAL A 1 149 ? 5.301 -6.137 4.605 1 96.94 149 VAL A O 1
ATOM 1082 N N . ARG A 1 150 ? 4.922 -4.703 6.254 1 90.12 150 ARG A N 1
ATOM 1083 C CA . ARG A 1 150 ? 6.215 -4.953 6.883 1 90.12 150 ARG A CA 1
ATOM 1084 C C . ARG A 1 150 ? 6.117 -6.078 7.906 1 90.12 150 ARG A C 1
ATOM 1086 O O . ARG A 1 150 ? 5.141 -6.168 8.648 1 90.12 150 ARG A O 1
ATOM 1093 N N . GLY A 1 151 ? 7.121 -6.906 7.793 1 78.31 151 GLY A N 1
ATOM 1094 C CA . GLY A 1 151 ? 7.215 -7.984 8.766 1 78.31 151 GLY A CA 1
ATOM 1095 C C . GLY A 1 151 ? 7.594 -7.5 10.156 1 78.31 151 GLY A C 1
ATOM 1096 O O . GLY A 1 151 ? 8.039 -6.363 10.32 1 78.31 151 GLY A O 1
ATOM 1097 N N . GLU A 1 152 ? 7.105 -8.188 11.188 1 66.69 152 GLU A N 1
ATOM 1098 C CA . GLU A 1 152 ? 7.477 -7.91 12.578 1 66.69 152 GLU A CA 1
ATOM 1099 C C . GLU A 1 152 ? 8.961 -8.164 12.812 1 66.69 152 GLU A C 1
ATOM 1101 O O . GLU A 1 152 ? 9.555 -9.047 12.188 1 66.69 152 GLU A O 1
ATOM 1106 N N . ALA A 1 153 ? 9.711 -7.035 13.109 1 53.12 153 ALA A N 1
ATOM 1107 C CA . ALA A 1 153 ? 11.086 -7.293 13.523 1 53.12 153 ALA A CA 1
ATOM 1108 C C . ALA A 1 153 ? 11.172 -8.531 14.406 1 53.12 153 ALA A C 1
ATOM 1110 O O . ALA A 1 153 ? 10.336 -8.742 15.281 1 53.12 153 ALA A O 1
ATOM 1111 N N . LYS A 1 154 ? 11.57 -9.648 13.711 1 45.44 154 LYS A N 1
ATOM 1112 C CA . LYS A 1 154 ? 11.867 -10.719 14.664 1 45.44 154 LYS A CA 1
ATOM 1113 C C . LYS A 1 154 ? 12.688 -10.195 15.836 1 45.44 154 LYS A C 1
ATOM 1115 O O . LYS A 1 154 ? 13.688 -9.492 15.641 1 45.44 154 LYS A O 1
ATOM 1120 N N . ALA A 1 155 ? 11.953 -9.852 17 1 37.56 155 ALA A N 1
ATOM 1121 C CA . ALA A 1 155 ? 12.742 -9.602 18.203 1 37.56 155 ALA A CA 1
ATOM 1122 C C . ALA A 1 155 ? 14.016 -10.445 18.219 1 37.56 155 ALA A C 1
ATOM 1124 O O . ALA A 1 155 ? 13.961 -11.656 17.984 1 37.56 155 ALA A O 1
ATOM 1125 N N . ASP A 1 156 ? 15.172 -9.867 17.812 1 33.75 156 ASP A N 1
ATOM 1126 C CA . ASP A 1 156 ? 16.328 -10.648 18.234 1 33.75 156 ASP A CA 1
ATOM 1127 C C . ASP A 1 156 ? 16.141 -11.156 19.672 1 33.75 156 ASP A C 1
ATOM 1129 O O . ASP A 1 156 ? 15.68 -10.414 20.547 1 33.75 156 ASP A O 1
ATOM 1133 N N . MET B 1 1 ? -22.578 -6.262 10.875 1 41.59 1 MET B N 1
ATOM 1134 C CA . MET B 1 1 ? -21.953 -4.961 10.648 1 41.59 1 MET B CA 1
ATOM 1135 C C . MET B 1 1 ? -20.656 -5.109 9.867 1 41.59 1 MET B C 1
ATOM 1137 O O . MET B 1 1 ? -19.75 -5.832 10.281 1 41.59 1 MET B O 1
ATOM 1141 N N . THR B 1 2 ? -20.703 -4.98 8.672 1 54.53 2 THR B N 1
ATOM 1142 C CA . THR B 1 2 ? -19.578 -5.297 7.809 1 54.53 2 THR B CA 1
ATOM 1143 C C . THR B 1 2 ? -18.344 -4.5 8.219 1 54.53 2 THR B C 1
ATOM 1145 O O . THR B 1 2 ? -18.406 -3.275 8.344 1 54.53 2 THR B O 1
ATOM 1148 N N . SER B 1 3 ? -17.484 -5.078 9.016 1 69.06 3 SER B N 1
ATOM 1149 C CA . SER B 1 3 ? -16.344 -4.406 9.648 1 69.06 3 SER B CA 1
ATOM 1150 C C . SER B 1 3 ? -15.352 -3.918 8.602 1 69.06 3 SER B C 1
ATOM 1152 O O . SER B 1 3 ? -15.086 -4.613 7.621 1 69.06 3 SER B O 1
ATOM 1154 N N . ALA B 1 4 ? -15.141 -2.58 8.555 1 82.88 4 ALA B N 1
ATOM 1155 C CA . ALA B 1 4 ? -14.156 -1.951 7.68 1 82.88 4 ALA B CA 1
ATOM 1156 C C . ALA B 1 4 ? -12.797 -2.635 7.797 1 82.88 4 ALA B C 1
ATOM 1158 O O . ALA B 1 4 ? -12.43 -3.125 8.867 1 82.88 4 ALA B O 1
ATOM 1159 N N . ALA B 1 5 ? -12.219 -2.791 6.699 1 91.12 5 ALA B N 1
ATOM 1160 C CA . ALA B 1 5 ? -10.875 -3.363 6.73 1 91.12 5 ALA B CA 1
ATOM 1161 C C . ALA B 1 5 ? -9.961 -2.572 7.664 1 91.12 5 ALA B C 1
ATOM 1163 O O . ALA B 1 5 ? -9.125 -3.152 8.367 1 91.12 5 ALA B O 1
ATOM 1164 N N . TYR B 1 6 ? -10.125 -1.257 7.656 1 95.69 6 TYR B N 1
ATOM 1165 C CA . TYR B 1 6 ? -9.359 -0.344 8.5 1 95.69 6 TYR B CA 1
ATOM 1166 C C . TYR B 1 6 ? -10.281 0.562 9.305 1 95.69 6 TYR B C 1
ATOM 1168 O O . TYR B 1 6 ? -11.398 0.859 8.867 1 95.69 6 TYR B O 1
ATOM 1176 N N . SER B 1 7 ? -9.805 0.99 10.445 1 96.69 7 SER B N 1
ATOM 1177 C CA . SER B 1 7 ? -10.594 1.88 11.289 1 96.69 7 SER B CA 1
ATOM 1178 C C . SER B 1 7 ? -10.086 3.314 11.211 1 96.69 7 SER B C 1
ATOM 1180 O O . SER B 1 7 ? -10.875 4.262 11.234 1 96.69 7 SER B O 1
ATOM 1182 N N . LYS B 1 8 ? -8.781 3.436 11.18 1 98.38 8 LYS B N 1
ATOM 1183 C CA . LYS B 1 8 ? -8.125 4.738 11.172 1 98.38 8 LYS B CA 1
ATOM 1184 C C . LYS B 1 8 ? -7.07 4.82 10.07 1 98.38 8 LYS B C 1
ATOM 1186 O O . LYS B 1 8 ? -6.016 4.191 10.164 1 98.38 8 LYS B O 1
ATOM 1191 N N . ILE B 1 9 ? -7.352 5.625 9.078 1 98.62 9 ILE B N 1
ATOM 1192 C CA . ILE B 1 9 ? -6.516 5.742 7.887 1 98.62 9 ILE B CA 1
ATOM 1193 C C . ILE B 1 9 ? -5.891 7.133 7.828 1 98.62 9 ILE B C 1
ATOM 1195 O O . ILE B 1 9 ? -6.594 8.141 7.934 1 98.62 9 ILE B O 1
ATOM 1199 N N . VAL B 1 10 ? -4.555 7.164 7.711 1 98.88 10 VAL B N 1
ATOM 1200 C CA . VAL B 1 10 ? -3.893 8.445 7.473 1 98.88 10 VAL B CA 1
ATOM 1201 C C . VAL B 1 10 ? -3.527 8.57 5.996 1 98.88 10 VAL B C 1
ATOM 1203 O O . VAL B 1 10 ? -3.025 7.625 5.391 1 98.88 10 VAL B O 1
ATOM 1206 N N . VAL B 1 11 ? -3.828 9.68 5.445 1 98.81 11 VAL B N 1
ATOM 1207 C CA . VAL B 1 11 ? -3.357 10.016 4.105 1 98.81 11 VAL B CA 1
ATOM 1208 C C . VAL B 1 11 ? -2.529 11.289 4.152 1 98.81 11 VAL B C 1
ATOM 1210 O O . VAL B 1 11 ? -2.963 12.305 4.711 1 98.81 11 VAL B O 1
ATOM 1213 N N . ALA B 1 12 ? -1.315 11.188 3.609 1 98.19 12 ALA B N 1
ATOM 1214 C CA . ALA B 1 12 ? -0.455 12.359 3.494 1 98.19 12 ALA B CA 1
ATOM 1215 C C . ALA B 1 12 ? -0.81 13.188 2.258 1 98.19 12 ALA B C 1
ATOM 1217 O O . ALA B 1 12 ? -0.837 12.656 1.144 1 98.19 12 ALA B O 1
ATOM 1218 N N . VAL B 1 13 ? -1.027 14.5 2.486 1 97.44 13 VAL B N 1
ATOM 1219 C CA . VAL B 1 13 ? -1.371 15.375 1.374 1 97.44 13 VAL B CA 1
ATOM 1220 C C . VAL B 1 13 ? -0.421 16.578 1.348 1 97.44 13 VAL B C 1
ATOM 1222 O O . VAL B 1 13 ? 0.097 16.984 2.389 1 97.44 13 VAL B O 1
ATOM 1225 N N . ASP B 1 14 ? -0.186 17.062 0.116 1 94 14 ASP B N 1
ATOM 1226 C CA . ASP B 1 14 ? 0.69 18.234 -0.001 1 94 14 ASP B CA 1
ATOM 1227 C C . ASP B 1 14 ? 0.212 19.172 -1.106 1 94 14 ASP B C 1
ATOM 1229 O O . ASP B 1 14 ? 0.948 20.062 -1.529 1 94 14 ASP B O 1
ATOM 1233 N N . GLY B 1 15 ? -0.978 18.875 -1.641 1 93.5 15 GLY B N 1
ATOM 1234 C CA . GLY B 1 15 ? -1.556 19.719 -2.676 1 93.5 15 GLY B CA 1
ATOM 1235 C C . GLY B 1 15 ? -1.157 19.297 -4.078 1 93.5 15 GLY B C 1
ATOM 1236 O O . GLY B 1 15 ? -1.614 19.891 -5.062 1 93.5 15 GLY B O 1
ATOM 1237 N N . SER B 1 16 ? -0.261 18.328 -4.266 1 92.38 16 SER B N 1
ATOM 1238 C CA . SER B 1 16 ? 0.12 17.828 -5.582 1 92.38 16 SER B CA 1
ATOM 1239 C C . SER B 1 16 ? -0.955 16.922 -6.164 1 92.38 16 SER B C 1
ATOM 1241 O O . SER B 1 16 ? -1.816 16.422 -5.434 1 92.38 16 SER B O 1
ATOM 1243 N N . SER B 1 17 ? -0.928 16.672 -7.465 1 92.75 17 SER B N 1
ATOM 1244 C CA . SER B 1 17 ? -1.855 15.766 -8.148 1 92.75 17 SER B CA 1
ATOM 1245 C C . SER B 1 17 ? -1.709 14.336 -7.648 1 92.75 17 SER B C 1
ATOM 1247 O O . SER B 1 17 ? -2.701 13.617 -7.508 1 92.75 17 SER B O 1
ATOM 1249 N N . THR B 1 18 ? -0.472 13.969 -7.344 1 92.94 18 THR B N 1
ATOM 1250 C CA . THR B 1 18 ? -0.247 12.609 -6.863 1 92.94 18 THR B CA 1
ATOM 1251 C C . THR B 1 18 ? -0.841 12.422 -5.469 1 92.94 18 THR B C 1
ATOM 1253 O O . THR B 1 18 ? -1.402 11.367 -5.164 1 92.94 18 THR B O 1
ATOM 1256 N N . SER B 1 19 ? -0.702 13.492 -4.602 1 95.25 19 SER B N 1
ATOM 1257 C CA . SER B 1 19 ? -1.302 13.375 -3.275 1 95.25 19 SER B CA 1
ATOM 1258 C C . SER B 1 19 ? -2.824 13.375 -3.357 1 95.25 19 SER B C 1
ATOM 1260 O O . SER B 1 19 ? -3.496 12.75 -2.533 1 95.25 19 SER B O 1
ATOM 1262 N N . ASP B 1 20 ? -3.359 14 -4.414 1 96.25 20 ASP B N 1
ATOM 1263 C CA . ASP B 1 20 ? -4.801 13.961 -4.652 1 96.25 20 ASP B CA 1
ATOM 1264 C C . ASP B 1 20 ? -5.258 12.555 -5.016 1 96.25 20 ASP B C 1
ATOM 1266 O O . ASP B 1 20 ? -6.336 12.117 -4.602 1 96.25 20 ASP B O 1
ATOM 1270 N N . LEU B 1 21 ? -4.516 11.898 -5.789 1 96.56 21 LEU B N 1
ATOM 1271 C CA . LEU B 1 21 ? -4.824 10.508 -6.113 1 96.56 21 LEU B CA 1
ATOM 1272 C C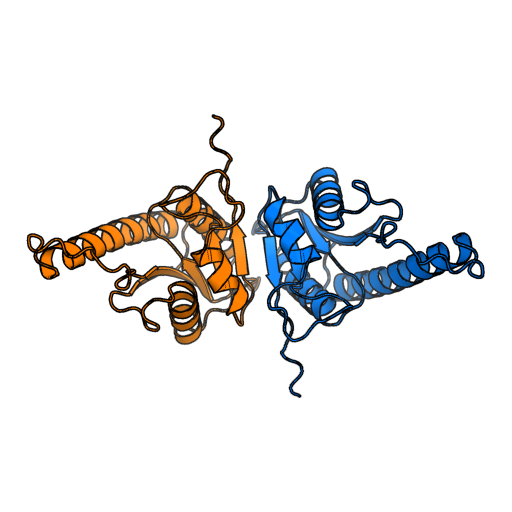 . LEU B 1 21 ? -4.781 9.633 -4.863 1 96.56 21 LEU B C 1
ATOM 1274 O O . LEU B 1 21 ? -5.617 8.75 -4.691 1 96.56 21 LEU B O 1
ATOM 1278 N N . ALA B 1 22 ? -3.787 9.898 -3.967 1 98 22 ALA B N 1
ATOM 1279 C CA . ALA B 1 22 ? -3.707 9.164 -2.705 1 98 22 ALA B CA 1
ATOM 1280 C C . ALA B 1 22 ? -4.949 9.406 -1.854 1 98 22 ALA B C 1
ATOM 1282 O O . ALA B 1 22 ? -5.473 8.469 -1.237 1 98 22 ALA B O 1
ATOM 1283 N N . LEU B 1 23 ? -5.383 10.617 -1.838 1 98.44 23 LEU B N 1
ATOM 1284 C CA . LEU B 1 23 ? -6.613 10.945 -1.119 1 98.44 23 LEU B CA 1
ATOM 1285 C C . LEU B 1 23 ? -7.797 10.172 -1.693 1 98.44 23 LEU B C 1
ATOM 1287 O O . LEU B 1 23 ? -8.617 9.633 -0.944 1 98.44 23 LEU B O 1
ATOM 1291 N N . GLY B 1 24 ? -7.898 10.172 -3.021 1 97.88 24 GLY B N 1
ATOM 1292 C CA . GLY B 1 24 ? -8.945 9.383 -3.652 1 97.88 24 GLY B CA 1
ATOM 1293 C C . GLY B 1 24 ? -8.906 7.918 -3.256 1 97.88 24 GLY B C 1
ATOM 1294 O O . GLY B 1 24 ? -9.945 7.305 -3.012 1 97.88 24 GLY B O 1
ATOM 1295 N N . GLU B 1 25 ? -7.707 7.398 -3.182 1 97.81 25 GLU B N 1
ATOM 1296 C CA . GLU B 1 25 ? -7.559 6 -2.799 1 97.81 25 GLU B CA 1
ATOM 1297 C C . GLU B 1 25 ? -7.926 5.785 -1.333 1 97.81 25 GLU B C 1
ATOM 1299 O O . GLU B 1 25 ? -8.516 4.762 -0.979 1 97.81 25 GLU B O 1
ATOM 1304 N N . ALA B 1 26 ? -7.543 6.738 -0.437 1 98.25 26 ALA B N 1
ATOM 1305 C CA . ALA B 1 26 ? -7.953 6.676 0.964 1 98.25 26 ALA B CA 1
ATOM 1306 C C . ALA B 1 26 ? -9.477 6.66 1.092 1 98.25 26 ALA B C 1
ATOM 1308 O O . ALA B 1 26 ? -10.023 5.914 1.902 1 98.25 26 ALA B O 1
ATOM 1309 N N . ILE B 1 27 ? -10.125 7.445 0.29 1 97.56 27 ILE B N 1
ATOM 1310 C CA . ILE B 1 27 ? -11.586 7.488 0.278 1 97.56 27 ILE B CA 1
ATOM 1311 C C . ILE B 1 27 ? -12.141 6.145 -0.19 1 97.56 27 ILE B C 1
ATOM 1313 O O . ILE B 1 27 ? -13.062 5.602 0.418 1 97.56 27 ILE B O 1
ATOM 1317 N N . ARG B 1 28 ? -11.531 5.652 -1.261 1 95.31 28 ARG B N 1
ATOM 1318 C CA . ARG B 1 28 ? -11.945 4.363 -1.803 1 95.31 28 ARG B CA 1
ATOM 1319 C C . ARG B 1 28 ? -11.906 3.277 -0.731 1 95.31 28 ARG B C 1
ATOM 1321 O O . ARG B 1 28 ? -12.844 2.488 -0.603 1 95.31 28 ARG B O 1
ATOM 1328 N N . VAL B 1 29 ? -10.891 3.256 0.072 1 96 29 VAL B N 1
ATOM 1329 C CA . VAL B 1 29 ? -10.672 2.232 1.091 1 96 29 VAL B CA 1
ATOM 1330 C C . VAL B 1 29 ? -11.617 2.473 2.27 1 96 29 VAL B C 1
ATOM 1332 O O . VAL B 1 29 ? -12.117 1.522 2.877 1 96 29 VAL B O 1
ATOM 1335 N N . ALA B 1 30 ? -11.914 3.688 2.588 1 95.62 30 ALA B N 1
ATOM 1336 C CA . ALA B 1 30 ? -12.648 4.047 3.799 1 95.62 30 ALA B CA 1
ATOM 1337 C C . ALA B 1 30 ? -14.156 3.955 3.574 1 95.62 30 ALA B C 1
ATOM 1339 O O . ALA B 1 30 ? -14.914 3.697 4.512 1 95.62 30 ALA B O 1
ATOM 1340 N N . ALA B 1 31 ? -14.594 4.141 2.379 1 88.88 31 ALA B N 1
ATOM 1341 C CA . ALA B 1 31 ? -16 4.41 2.068 1 88.88 31 ALA B CA 1
ATOM 1342 C C . ALA B 1 31 ? -16.875 3.205 2.404 1 88.88 31 ALA B C 1
ATOM 1344 O O . ALA B 1 31 ? -17.969 3.359 2.965 1 88.88 31 ALA B O 1
ATOM 1345 N N . PRO B 1 32 ? -16.422 1.933 1.922 1 81.25 32 PRO B N 1
ATOM 1346 C CA . PRO B 1 32 ? -17.328 0.802 2.188 1 81.25 32 PRO B CA 1
ATOM 1347 C C . PRO B 1 32 ? -17.578 0.584 3.678 1 81.25 32 PRO B C 1
ATOM 1349 O O . PRO B 1 32 ? -18.531 -0.088 4.055 1 81.25 32 PRO B O 1
ATOM 1352 N N . GLY B 1 33 ? -16.703 1.223 4.492 1 77.06 33 GLY B N 1
ATOM 1353 C CA . GLY B 1 33 ? -16.797 0.949 5.914 1 77.06 33 GLY B CA 1
ATOM 1354 C C . GLY B 1 33 ? -16.922 2.205 6.758 1 77.06 33 GLY B C 1
ATOM 1355 O O . GLY B 1 33 ? -17.391 3.238 6.277 1 77.06 33 GLY B O 1
ATOM 1356 N N . GLY B 1 34 ? -16.797 2.197 7.988 1 85.94 34 GLY B N 1
ATOM 1357 C CA . GLY B 1 34 ? -16.875 3.211 9.023 1 85.94 34 GLY B CA 1
ATOM 1358 C C . GLY B 1 34 ? -15.523 3.719 9.484 1 85.94 34 GLY B C 1
ATOM 1359 O O . GLY B 1 34 ? -15.375 4.141 10.633 1 85.94 34 GLY B O 1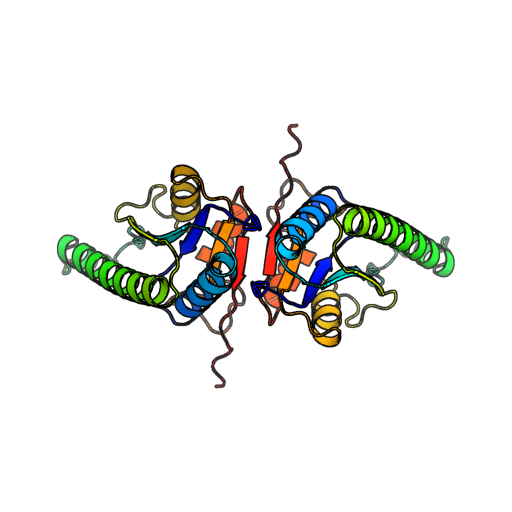
ATOM 1360 N N . ALA B 1 35 ? -14.547 3.645 8.461 1 95.06 35 ALA B N 1
ATOM 1361 C CA . ALA B 1 35 ? -13.227 4.129 8.828 1 95.06 35 ALA B CA 1
ATOM 1362 C C . ALA B 1 35 ? -13.211 5.648 8.953 1 95.06 35 ALA B C 1
ATOM 1364 O O . ALA B 1 35 ? -14.008 6.336 8.32 1 95.06 35 ALA B O 1
ATOM 1365 N N . THR B 1 36 ? -12.359 6.152 9.812 1 98.25 36 THR B N 1
ATOM 1366 C CA . THR B 1 36 ? -12.047 7.578 9.883 1 98.25 36 THR B CA 1
ATOM 1367 C C . THR B 1 36 ? -10.727 7.875 9.18 1 98.25 36 THR B C 1
ATOM 1369 O O . THR B 1 36 ? -9.758 7.137 9.336 1 98.25 36 THR B O 1
ATOM 1372 N N . VAL B 1 37 ? -10.758 8.938 8.398 1 98.62 37 VAL B N 1
ATOM 1373 C CA . VAL B 1 37 ? -9.547 9.32 7.672 1 98.62 37 VAL B CA 1
ATOM 1374 C C . VAL B 1 37 ? -8.953 10.578 8.297 1 98.62 37 VAL B C 1
ATOM 1376 O O . VAL B 1 37 ? -9.672 11.539 8.594 1 98.62 37 VAL B O 1
ATOM 1379 N N . LEU B 1 38 ? -7.672 10.562 8.547 1 98.94 38 LEU B N 1
ATOM 1380 C CA . LEU B 1 38 ? -6.91 11.766 8.867 1 98.94 38 LEU B CA 1
ATOM 1381 C C . LEU B 1 38 ? -6.125 12.25 7.648 1 98.94 38 LEU B C 1
ATOM 1383 O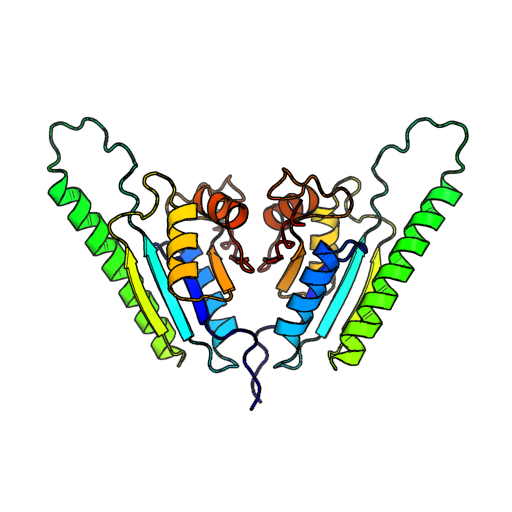 O . LEU B 1 38 ? -5.215 11.562 7.18 1 98.94 38 LEU B O 1
ATOM 1387 N N . ALA B 1 39 ? -6.512 13.352 7.168 1 98.88 39 ALA B N 1
ATOM 1388 C CA . ALA B 1 39 ? -5.66 14.031 6.199 1 98.88 39 ALA B CA 1
ATOM 1389 C C . ALA B 1 39 ? -4.539 14.797 6.895 1 98.88 39 ALA B C 1
ATOM 1391 O O . ALA B 1 39 ? -4.805 15.648 7.75 1 98.88 39 ALA B O 1
ATOM 1392 N N . LEU B 1 40 ? -3.318 14.508 6.516 1 98.62 40 LEU B N 1
ATOM 1393 C CA . LEU B 1 40 ? -2.145 15 7.227 1 98.62 40 LEU B CA 1
ATOM 1394 C C . LEU B 1 40 ? -1.263 15.836 6.305 1 98.62 40 LEU B C 1
ATOM 1396 O O . LEU B 1 40 ? -0.961 15.422 5.184 1 98.62 40 LEU B O 1
ATOM 1400 N N . TYR B 1 41 ? -0.947 16.984 6.723 1 97.06 41 TYR B N 1
ATOM 1401 C CA . TYR B 1 41 ? 0.038 17.844 6.086 1 97.06 41 TYR B CA 1
ATOM 1402 C C . TYR B 1 41 ? 1.17 18.188 7.047 1 97.06 41 TYR B C 1
ATOM 1404 O O . TYR B 1 41 ? 0.928 18.688 8.148 1 97.06 41 TYR B O 1
ATOM 1412 N N . VAL B 1 42 ? 2.418 17.891 6.629 1 94.12 42 VAL B N 1
ATOM 1413 C CA . VAL B 1 42 ? 3.594 18.188 7.441 1 94.12 42 VAL B CA 1
ATOM 1414 C C . VAL B 1 42 ? 4.445 19.25 6.75 1 94.12 42 VAL B C 1
ATOM 1416 O O . VAL B 1 42 ? 4.82 19.094 5.586 1 94.12 42 VAL B O 1
ATOM 1419 N N . VAL B 1 43 ? 4.754 20.312 7.402 1 89.31 43 VAL B N 1
ATOM 1420 C CA . VAL B 1 43 ? 5.598 21.391 6.883 1 89.31 43 VAL B CA 1
ATOM 1421 C C . VAL B 1 43 ? 7.07 20.984 7.004 1 89.31 43 VAL B C 1
ATOM 1423 O O . VAL B 1 43 ? 7.516 20.547 8.062 1 89.31 43 VAL B O 1
ATOM 1426 N N . ASP B 1 44 ? 7.77 21 5.805 1 77.19 44 ASP B N 1
ATOM 1427 C CA . ASP B 1 44 ? 9.203 20.703 5.777 1 77.19 44 ASP B CA 1
ATOM 1428 C C . ASP B 1 44 ? 10.023 21.938 6.156 1 77.19 44 ASP B C 1
ATOM 1430 O O . ASP B 1 44 ? 10.211 22.828 5.34 1 77.19 44 ASP B O 1
ATOM 1434 N N . THR B 1 45 ? 10.398 22.062 7.457 1 66.19 45 THR B N 1
ATOM 1435 C CA . THR B 1 45 ? 11.156 23.25 7.852 1 66.19 45 THR B CA 1
ATOM 1436 C C . THR B 1 45 ? 12.648 23.031 7.625 1 66.19 45 THR B C 1
ATOM 1438 O O . THR B 1 45 ? 13.445 23.953 7.805 1 66.19 45 THR B O 1
ATOM 1441 N N . GLY B 1 46 ? 13.156 21.844 7.371 1 59.91 46 GLY B N 1
ATOM 1442 C CA . GLY B 1 46 ? 14.586 21.625 7.25 1 59.91 46 GLY B CA 1
ATOM 1443 C C . GLY B 1 46 ? 15.164 22.141 5.949 1 59.91 46 GLY B C 1
ATOM 1444 O O . GLY B 1 46 ? 16.375 22.047 5.723 1 59.91 46 GLY B O 1
ATOM 1445 N N . THR B 1 47 ? 14.461 22.281 4.961 1 52.81 47 THR B N 1
ATOM 1446 C CA . THR B 1 47 ? 15.156 22.766 3.773 1 52.81 47 THR B CA 1
ATOM 1447 C C . THR B 1 47 ? 15.852 24.094 4.059 1 52.81 47 THR B C 1
ATOM 1449 O O . THR B 1 47 ? 15.219 25.062 4.5 1 52.81 47 THR B O 1
ATOM 1452 N N . PRO B 1 48 ? 17.203 23.906 4.297 1 49.09 48 PRO B N 1
ATOM 1453 C CA . PRO B 1 48 ? 17.938 25.141 4.531 1 49.09 48 PRO B CA 1
ATOM 1454 C C . PRO B 1 48 ? 17.484 26.297 3.631 1 49.09 48 PRO B C 1
ATOM 1456 O O . PRO B 1 48 ? 17.375 26.125 2.414 1 49.09 48 PRO B O 1
ATOM 1459 N N . MET B 1 49 ? 16.5 26.938 4.008 1 48.19 49 MET B N 1
ATOM 1460 C CA . MET B 1 49 ? 16.266 28.172 3.258 1 48.19 49 MET B CA 1
ATOM 1461 C C . MET B 1 49 ? 17.578 28.891 2.965 1 48.19 49 MET B C 1
ATOM 1463 O O . MET B 1 49 ? 18.391 29.094 3.867 1 48.19 49 MET B O 1
ATOM 1467 N N . PHE B 1 50 ? 18.125 28.609 1.816 1 46.31 50 PHE B N 1
ATOM 1468 C CA . PHE B 1 50 ? 19.266 29.406 1.421 1 46.31 50 PHE B CA 1
ATOM 1469 C C . PHE B 1 50 ? 19.312 30.703 2.207 1 46.31 50 PHE B C 1
ATOM 1471 O O . PHE B 1 50 ? 18.281 31.203 2.674 1 46.31 50 PHE B O 1
ATOM 1478 N N . ASP B 1 51 ? 20.641 31.062 2.527 1 43.81 51 ASP B N 1
ATOM 1479 C CA . ASP B 1 51 ? 21.109 32.344 3.039 1 43.81 51 ASP B CA 1
ATOM 1480 C C . ASP B 1 51 ? 20.281 33.5 2.486 1 43.81 51 ASP B C 1
ATOM 1482 O O . ASP B 1 51 ? 20.797 34.375 1.793 1 43.81 51 ASP B O 1
ATOM 1486 N N . ALA B 1 52 ? 19.203 33.312 1.876 1 46.34 52 ALA B N 1
ATOM 1487 C CA . ALA B 1 52 ? 18.828 34.625 1.369 1 46.34 52 ALA B CA 1
ATOM 1488 C C . ALA B 1 52 ? 18.641 35.625 2.512 1 46.34 52 ALA B C 1
ATOM 1490 O O . ALA B 1 52 ? 17.781 35.438 3.367 1 46.34 52 ALA B O 1
ATOM 1491 N N . GLY B 1 53 ? 19.594 36.125 3.037 1 50.25 53 GLY B N 1
ATOM 1492 C CA . GLY B 1 53 ? 19.578 37.312 3.859 1 50.25 53 GLY B CA 1
ATOM 1493 C C . GLY B 1 53 ? 18.25 38.062 3.838 1 50.25 53 GLY B C 1
ATO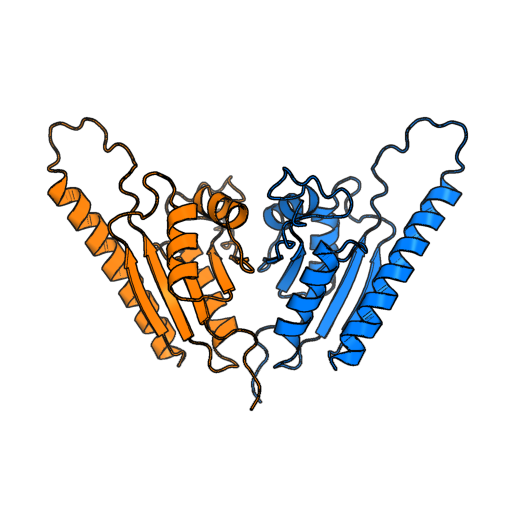M 1494 O O . GLY B 1 53 ? 18.016 38.969 4.645 1 50.25 53 GLY B O 1
ATOM 1495 N N . TYR B 1 54 ? 17.516 37.969 2.68 1 56.41 54 TYR B N 1
ATOM 1496 C CA . TYR B 1 54 ? 16.484 39 2.459 1 56.41 54 TYR B CA 1
ATOM 1497 C C . TYR B 1 54 ? 15.109 38.438 2.82 1 56.41 54 TYR B C 1
ATOM 1499 O O . TYR B 1 54 ? 14.109 39.188 2.768 1 56.41 54 TYR B O 1
ATOM 1507 N N . TYR B 1 55 ? 14.961 37 3.07 1 60.47 55 TYR B N 1
ATOM 1508 C CA . TYR B 1 55 ? 13.562 36.719 3.369 1 60.47 55 TYR B CA 1
ATOM 1509 C C . TYR B 1 55 ? 13.352 36.531 4.867 1 60.47 55 TYR B C 1
ATOM 1511 O O . TYR B 1 55 ? 14.266 36.094 5.574 1 60.47 55 TYR B O 1
ATOM 1519 N N . ASP B 1 56 ? 12.43 37.125 5.426 1 71.94 56 ASP B N 1
ATOM 1520 C CA . ASP B 1 56 ? 11.93 36.969 6.789 1 71.94 56 ASP B CA 1
ATOM 1521 C C . ASP B 1 56 ? 11.43 35.562 7.043 1 71.94 56 ASP B C 1
ATOM 1523 O O . ASP B 1 56 ? 10.414 35.125 6.484 1 71.94 56 ASP B O 1
ATOM 1527 N N . PRO B 1 57 ? 12.203 34.719 7.633 1 74.25 57 PRO B N 1
ATOM 1528 C CA . PRO B 1 57 ? 11.828 33.312 7.938 1 74.25 57 PRO B CA 1
ATOM 1529 C C . PRO B 1 57 ? 10.383 33.188 8.398 1 74.25 57 PRO B C 1
ATOM 1531 O O . PRO B 1 57 ? 9.719 32.188 8.102 1 74.25 57 PRO B O 1
ATOM 1534 N N . SER B 1 58 ? 9.93 34.188 9.008 1 78.12 58 SER B N 1
ATOM 1535 C CA . SER B 1 58 ? 8.562 34.156 9.516 1 78.12 58 SER B CA 1
ATOM 1536 C C . SER B 1 58 ? 7.547 34.188 8.375 1 78.12 58 SER B C 1
ATOM 1538 O O . SER B 1 58 ? 6.516 33.5 8.43 1 78.12 58 SER B O 1
ATOM 1540 N N . GLN B 1 59 ? 7.902 34.875 7.352 1 80.56 59 GLN B N 1
ATOM 1541 C CA . GLN B 1 59 ? 6.988 35 6.223 1 80.56 59 GLN B CA 1
ATOM 1542 C C . GLN B 1 59 ? 6.934 33.688 5.414 1 80.56 59 GLN B C 1
ATOM 1544 O O . GLN B 1 59 ? 5.867 33.281 4.941 1 80.56 59 GLN B O 1
ATOM 1549 N N . LEU B 1 60 ? 8.008 33.125 5.348 1 81.38 60 LEU B N 1
ATOM 1550 C CA . LEU B 1 60 ? 8.07 31.875 4.598 1 81.38 60 LEU B CA 1
ATOM 1551 C C . LEU B 1 60 ? 7.297 30.766 5.312 1 81.38 60 LEU B C 1
ATOM 1553 O O . LEU B 1 60 ? 6.559 30 4.68 1 81.38 60 LEU B O 1
ATOM 1557 N N . GLN B 1 61 ? 7.473 30.734 6.566 1 83.62 61 GLN B N 1
ATOM 1558 C CA . GLN B 1 61 ? 6.738 29.75 7.367 1 83.62 61 GLN B CA 1
ATOM 1559 C C . GLN B 1 61 ? 5.234 29.953 7.223 1 83.62 61 GLN B C 1
ATOM 1561 O O . GLN B 1 61 ? 4.488 28.984 7.09 1 83.62 61 GLN B O 1
ATOM 1566 N N . LYS B 1 62 ? 4.84 31.141 7.227 1 87.44 62 LYS B N 1
ATOM 1567 C CA . LYS B 1 62 ? 3.42 31.453 7.094 1 87.44 62 LYS B CA 1
ATOM 1568 C C . LYS B 1 62 ? 2.891 31.016 5.73 1 87.44 62 LYS B C 1
ATOM 1570 O O . LYS B 1 62 ? 1.762 30.531 5.625 1 87.44 62 LYS B O 1
ATOM 1575 N N . ALA B 1 63 ? 3.711 31.219 4.797 1 87.62 63 ALA B N 1
ATOM 1576 C CA . ALA B 1 63 ? 3.301 30.828 3.451 1 87.62 63 ALA B CA 1
ATOM 1577 C C . ALA B 1 63 ? 3.102 29.312 3.352 1 87.62 63 ALA B C 1
ATOM 1579 O O . ALA B 1 63 ? 2.141 28.844 2.734 1 87.62 63 ALA B O 1
ATOM 1580 N N . PHE B 1 64 ? 3.967 28.562 3.943 1 86.56 64 PHE B N 1
ATOM 1581 C CA . PHE B 1 64 ? 3.838 27.125 3.941 1 86.56 64 PHE B CA 1
ATOM 1582 C C . PHE B 1 64 ? 2.594 26.688 4.707 1 86.56 64 PHE B C 1
ATOM 1584 O O . PHE B 1 64 ? 1.885 25.766 4.277 1 86.56 64 PHE B O 1
ATOM 1591 N N . GLU B 1 65 ? 2.387 27.312 5.785 1 91.88 65 GLU B N 1
ATOM 1592 C CA . GLU B 1 65 ? 1.208 27 6.586 1 91.88 65 GLU B CA 1
ATOM 1593 C C . GLU B 1 65 ? -0.077 27.266 5.809 1 91.88 65 GLU B C 1
ATOM 1595 O O . GLU B 1 65 ? -1.021 26.469 5.871 1 91.88 65 GLU B O 1
ATOM 1600 N N . GLU B 1 66 ? -0.071 28.344 5.113 1 93.81 66 GLU B N 1
ATOM 1601 C CA . GLU B 1 66 ? -1.25 28.688 4.324 1 93.81 66 GLU B CA 1
ATOM 1602 C C . GLU B 1 66 ? -1.483 27.672 3.213 1 93.81 66 GLU B C 1
ATOM 1604 O O . GLU B 1 66 ? -2.623 27.281 2.949 1 93.81 66 GLU B O 1
ATOM 1609 N N . SER B 1 67 ? -0.423 27.297 2.623 1 92 67 SER B N 1
ATOM 1610 C CA . SER B 1 67 ? -0.523 26.266 1.593 1 92 67 SER B CA 1
ATOM 1611 C C . SER B 1 67 ? -1.053 24.953 2.166 1 92 67 SER B C 1
ATOM 1613 O O . SER B 1 67 ? -1.901 24.297 1.557 1 92 67 SER B O 1
ATOM 1615 N N . GLY B 1 68 ? -0.581 24.609 3.322 1 95.25 68 GLY B N 1
ATOM 1616 C CA . GLY B 1 68 ? -1.05 23.406 3.992 1 95.25 68 GLY B CA 1
ATOM 1617 C C . GLY B 1 68 ? -2.523 23.453 4.348 1 95.25 68 GLY B C 1
ATOM 1618 O O . GLY B 1 68 ? -3.25 22.484 4.145 1 95.25 68 GLY B O 1
ATOM 1619 N N . GLN B 1 69 ? -2.914 24.656 4.789 1 97.06 69 GLN B N 1
ATOM 1620 C CA . GLN B 1 69 ? -4.316 24.828 5.148 1 97.06 69 GLN B CA 1
ATOM 1621 C C . GLN B 1 69 ? -5.223 24.672 3.93 1 97.06 69 GLN B C 1
ATOM 1623 O O . GLN B 1 69 ? -6.285 24.062 4.008 1 97.06 69 GLN B O 1
ATOM 1628 N N . ARG B 1 70 ? -4.789 25.188 2.865 1 97.38 70 ARG B N 1
ATOM 1629 C CA . ARG B 1 70 ? -5.566 25.078 1.637 1 97.38 70 ARG B CA 1
ATOM 1630 C C . ARG B 1 70 ? -5.68 23.625 1.195 1 97.38 70 ARG B C 1
ATOM 1632 O O . ARG B 1 70 ? -6.762 23.156 0.832 1 97.38 70 ARG B O 1
ATOM 1639 N N . ALA B 1 71 ? -4.613 22.922 1.194 1 96.94 71 ALA B N 1
ATOM 1640 C CA . ALA B 1 71 ? -4.598 21.516 0.815 1 96.94 71 ALA B CA 1
ATOM 1641 C C . ALA B 1 71 ? -5.504 20.688 1.727 1 96.94 71 ALA B C 1
ATOM 1643 O O . ALA B 1 71 ? -6.262 19.844 1.254 1 96.94 71 ALA B O 1
ATOM 1644 N N . LEU B 1 72 ? -5.445 20.969 3.006 1 98.62 72 LEU B N 1
ATOM 1645 C CA . LEU B 1 72 ? -6.238 20.234 3.979 1 98.62 72 LEU B CA 1
ATOM 1646 C C . LEU B 1 72 ? -7.723 20.562 3.834 1 98.62 72 LEU B C 1
ATOM 1648 O O . LEU B 1 72 ? -8.57 19.688 4.012 1 98.62 72 LEU B O 1
ATOM 1652 N N . GLN B 1 73 ? -8.016 21.781 3.541 1 98.69 73 GLN B N 1
ATOM 1653 C CA . GLN B 1 73 ? -9.414 22.156 3.318 1 98.69 73 GLN B CA 1
ATOM 1654 C C . GLN B 1 73 ? -9.984 21.422 2.104 1 98.69 73 GLN B C 1
ATOM 1656 O O . GLN B 1 73 ? -11.109 20.922 2.148 1 98.69 73 GLN B O 1
ATOM 1661 N N . ALA B 1 74 ? -9.234 21.422 1.057 1 98.56 74 ALA B N 1
ATOM 1662 C CA . ALA B 1 74 ? -9.656 20.703 -0.138 1 98.56 74 ALA B CA 1
ATOM 1663 C C . ALA B 1 74 ? -9.867 19.219 0.166 1 98.56 74 ALA B C 1
ATOM 1665 O O . ALA B 1 74 ? -10.852 18.625 -0.279 1 98.56 74 ALA B O 1
ATOM 1666 N N . ALA B 1 75 ? -8.984 18.656 0.927 1 98.69 75 ALA B N 1
ATOM 1667 C CA . ALA B 1 75 ? -9.102 17.25 1.314 1 98.69 75 ALA B CA 1
ATOM 1668 C C . ALA B 1 75 ? -10.359 17.016 2.145 1 98.69 75 ALA B C 1
ATOM 1670 O O . ALA B 1 75 ? -11.094 16.047 1.914 1 98.69 75 ALA B O 1
ATOM 1671 N N . SER B 1 76 ? -10.57 17.922 3.074 1 98.81 76 SER B N 1
ATOM 1672 C CA . SER B 1 76 ? -11.742 17.828 3.938 1 98.81 76 SER B CA 1
ATOM 1673 C C . SER B 1 76 ? -13.031 17.844 3.123 1 98.81 76 SER B C 1
ATOM 1675 O O . SER B 1 76 ? -13.953 17.062 3.373 1 98.81 76 SER B O 1
ATOM 1677 N N . GLN B 1 77 ? -13.055 18.688 2.195 1 98.81 77 GLN B N 1
ATOM 1678 C CA . GLN B 1 77 ? -14.242 18.812 1.354 1 98.81 77 GLN B CA 1
ATOM 1679 C C . GLN B 1 77 ? -14.492 17.531 0.567 1 98.81 77 GLN B C 1
ATOM 1681 O O . GLN B 1 77 ? -15.641 17.078 0.462 1 98.81 77 GLN B O 1
ATOM 1686 N N . ARG B 1 78 ? -13.523 16.969 0.008 1 98.5 78 ARG B N 1
ATOM 1687 C CA . ARG B 1 78 ? -13.656 15.734 -0.765 1 98.5 78 ARG B CA 1
ATOM 1688 C C . ARG B 1 78 ? -14.102 14.578 0.123 1 98.5 78 ARG B C 1
ATOM 1690 O O . ARG B 1 78 ? -14.945 13.773 -0.272 1 98.5 78 ARG B O 1
ATOM 1697 N N . LEU B 1 79 ? -13.477 14.484 1.314 1 98.44 79 LEU B N 1
ATOM 1698 C CA . LEU B 1 79 ? -13.844 13.438 2.262 1 98.44 79 LEU B CA 1
ATOM 1699 C C . LEU B 1 79 ? -15.297 13.578 2.705 1 98.44 79 LEU B C 1
ATOM 1701 O O . LEU B 1 79 ? -16.031 12.594 2.762 1 98.44 79 LEU B O 1
ATOM 1705 N N . ALA B 1 80 ? -15.68 14.844 2.947 1 98.25 80 ALA B N 1
ATOM 1706 C CA . ALA B 1 80 ? -17.062 15.117 3.342 1 98.25 80 ALA B CA 1
ATOM 1707 C C . ALA B 1 80 ? -18.031 14.758 2.221 1 98.25 80 ALA B C 1
ATOM 1709 O O . ALA B 1 80 ? -19.078 14.156 2.467 1 98.25 80 ALA B O 1
ATOM 1710 N N . ALA B 1 81 ? -17.672 15.125 1.043 1 97.81 81 ALA B N 1
ATOM 1711 C CA . ALA B 1 81 ? -18.516 14.852 -0.111 1 97.81 81 ALA B CA 1
ATOM 1712 C C . ALA B 1 81 ? -18.703 13.352 -0.31 1 97.81 81 ALA B C 1
ATOM 1714 O O . ALA B 1 81 ? -19.75 12.906 -0.793 1 97.81 81 ALA B O 1
ATOM 1715 N N . ALA B 1 82 ? -17.734 12.609 0.094 1 96.69 82 ALA B N 1
ATOM 1716 C CA . ALA B 1 82 ? -17.781 11.156 -0.054 1 96.69 82 ALA B CA 1
ATOM 1717 C C . ALA B 1 82 ? -18.453 10.508 1.147 1 96.69 82 ALA B C 1
ATOM 1719 O O . ALA B 1 82 ? -18.609 9.281 1.191 1 96.69 82 ALA B O 1
ATOM 1720 N N . GLY B 1 83 ? -18.75 11.289 2.139 1 96.5 83 GLY B N 1
ATOM 1721 C CA . GLY B 1 83 ? -19.391 10.766 3.332 1 96.5 83 GLY B CA 1
ATOM 1722 C C . GLY B 1 83 ? -18.438 10.023 4.25 1 96.5 83 GLY B C 1
ATOM 1723 O O . GLY B 1 83 ? -18.859 9.141 5 1 96.5 83 GLY B O 1
ATOM 1724 N N . VAL B 1 84 ? -17.203 10.359 4.199 1 96.88 84 VAL B N 1
ATOM 1725 C CA . VAL B 1 84 ? -16.203 9.68 5.012 1 96.88 84 VAL B CA 1
ATOM 1726 C C . VAL B 1 84 ? -15.898 10.508 6.262 1 96.88 84 VAL B C 1
ATOM 1728 O O . VAL B 1 84 ? -15.57 11.695 6.168 1 96.88 84 VAL B O 1
ATOM 1731 N N . ALA B 1 85 ? -16.078 9.883 7.418 1 98.12 85 ALA B N 1
ATOM 1732 C CA . ALA B 1 85 ? -15.625 10.547 8.641 1 98.12 85 ALA B CA 1
ATOM 1733 C C . ALA B 1 85 ? -14.148 10.922 8.555 1 98.12 85 ALA B C 1
ATOM 1735 O O . ALA B 1 85 ? -13.328 10.125 8.078 1 98.12 85 ALA B O 1
ATOM 1736 N N . HIS B 1 86 ? -13.875 12.172 8.953 1 98.56 86 HIS B N 1
ATOM 1737 C CA . HIS B 1 86 ? -12.484 12.562 8.734 1 98.56 86 HIS B CA 1
ATOM 1738 C C . HIS B 1 86 ? -12.062 13.664 9.695 1 98.56 86 HIS B C 1
ATOM 1740 O O . HIS B 1 86 ? -12.914 14.305 10.328 1 98.56 86 HIS B O 1
ATOM 1746 N N . GLU B 1 87 ? -10.773 13.75 9.875 1 98.81 87 GLU B N 1
ATOM 1747 C CA . GLU B 1 87 ? -10.047 14.844 10.516 1 98.81 87 GLU B CA 1
ATOM 1748 C C . GLU B 1 87 ? -8.938 15.375 9.617 1 98.81 87 GLU B C 1
ATOM 1750 O O . GLU B 1 87 ? -8.578 14.75 8.625 1 98.81 87 GLU B O 1
ATOM 1755 N N . THR B 1 88 ? -8.555 16.562 9.914 1 98.81 88 THR B N 1
ATOM 1756 C CA . THR B 1 88 ? -7.367 17.109 9.281 1 98.81 88 THR B CA 1
ATOM 1757 C C . THR B 1 88 ? -6.344 17.547 10.328 1 98.81 88 THR B C 1
ATOM 1759 O O . THR B 1 88 ? -6.707 17.875 11.461 1 98.81 88 THR B O 1
ATOM 1762 N N . ARG B 1 89 ? -5.098 17.5 9.93 1 98.44 89 ARG B N 1
ATOM 1763 C CA . ARG B 1 89 ? -4.035 17.922 10.836 1 98.44 89 ARG B CA 1
ATOM 1764 C C . ARG B 1 89 ? -2.893 18.578 10.062 1 98.44 89 ARG B C 1
ATOM 1766 O O . ARG B 1 89 ? -2.391 18.031 9.086 1 98.44 89 ARG B O 1
ATOM 1773 N N . LEU B 1 90 ? -2.576 19.734 10.461 1 96.88 90 LEU B N 1
ATOM 1774 C CA . LEU B 1 90 ? -1.397 20.469 10 1 96.88 90 LEU B CA 1
ATOM 1775 C C . LEU B 1 90 ? -0.262 20.359 11.016 1 96.88 90 LEU B C 1
ATOM 1777 O O . LEU B 1 90 ? -0.414 20.75 12.172 1 96.88 90 LEU B O 1
ATOM 1781 N N . VAL B 1 91 ? 0.838 19.797 10.578 1 94.25 91 VAL B N 1
ATOM 1782 C CA . VAL B 1 91 ? 2.018 19.703 11.43 1 94.25 91 VAL B CA 1
ATOM 1783 C C . VAL B 1 91 ? 3.027 20.781 11.023 1 94.25 91 VAL B C 1
ATOM 1785 O O . VAL B 1 91 ? 3.641 20.688 9.953 1 94.25 91 VAL B O 1
ATOM 1788 N N . THR B 1 92 ? 3.236 21.766 11.82 1 89 92 THR B N 1
ATOM 1789 C CA . THR B 1 92 ? 4.059 22.906 11.461 1 89 92 THR B CA 1
ATOM 1790 C C . THR B 1 92 ? 5.496 22.719 11.93 1 89 92 THR B C 1
ATOM 1792 O O . THR B 1 92 ? 6.406 23.406 11.469 1 89 92 THR B O 1
ATOM 1795 N N . GLU B 1 93 ? 5.676 21.953 12.961 1 83.19 93 GLU B N 1
ATOM 1796 C CA . GLU B 1 93 ? 7.012 21.547 13.391 1 83.19 93 GLU B CA 1
ATOM 1797 C C . GLU B 1 93 ? 7.207 20.047 13.242 1 83.19 93 GLU B C 1
ATOM 1799 O O . GLU B 1 93 ? 6.605 19.266 13.984 1 83.19 93 GLU B O 1
ATOM 1804 N N . ALA B 1 94 ? 8.062 19.828 12.297 1 78 94 ALA B N 1
ATOM 1805 C CA . ALA B 1 94 ? 8.273 18.406 12.047 1 78 94 ALA B CA 1
ATOM 1806 C C . ALA B 1 94 ? 8.758 17.703 13.312 1 78 94 ALA B C 1
ATOM 1808 O O . ALA B 1 94 ? 9.711 18.141 13.953 1 78 94 ALA B O 1
ATOM 1809 N N . PRO B 1 95 ? 8.086 16.672 13.695 1 76.81 95 PRO B N 1
ATOM 1810 C CA . PRO B 1 95 ? 8.516 15.914 14.875 1 76.81 95 PRO B CA 1
ATOM 1811 C C . PRO B 1 95 ? 9.969 15.461 14.781 1 76.81 95 PRO B C 1
ATOM 1813 O O . PRO B 1 95 ? 10.656 15.359 15.805 1 76.81 95 PRO B O 1
ATOM 1816 N N . VAL B 1 96 ? 10.383 15.141 13.492 1 78.62 96 VAL B N 1
ATOM 1817 C CA . VAL B 1 96 ? 11.766 14.781 13.219 1 78.62 96 VAL B CA 1
ATOM 1818 C C . VAL B 1 96 ? 12.344 15.719 12.156 1 78.62 96 VAL B C 1
ATOM 1820 O O . VAL B 1 96 ? 12.258 15.438 10.961 1 78.62 96 VAL B O 1
ATOM 1823 N N . PRO B 1 97 ? 12.93 16.828 12.633 1 76.94 97 PRO B N 1
ATOM 1824 C CA . PRO B 1 97 ? 13.422 17.812 11.664 1 76.94 97 PRO B CA 1
ATOM 1825 C C . PRO B 1 97 ? 14.312 17.203 10.586 1 76.94 97 PRO B C 1
ATOM 1827 O O . PRO B 1 97 ? 15.156 16.359 10.891 1 76.94 97 PRO B O 1
ATOM 1830 N N . GLY B 1 98 ? 13.992 17.531 9.453 1 80.44 98 GLY B N 1
ATOM 1831 C CA . GLY B 1 98 ? 14.805 17.062 8.336 1 80.44 98 GLY B CA 1
ATOM 1832 C C . GLY B 1 98 ? 14.406 15.695 7.82 1 80.44 98 GLY B C 1
ATOM 1833 O O . GLY B 1 98 ? 14.984 15.195 6.855 1 80.44 98 GLY B O 1
ATOM 1834 N N . ASP B 1 99 ? 13.391 15.094 8.523 1 89.12 99 ASP B N 1
ATOM 1835 C CA . ASP B 1 99 ? 12.938 13.773 8.117 1 89.12 99 ASP B CA 1
ATOM 1836 C C . ASP B 1 99 ? 11.414 13.719 8.008 1 89.12 99 ASP B C 1
ATOM 1838 O O . ASP B 1 99 ? 10.734 13.383 8.977 1 8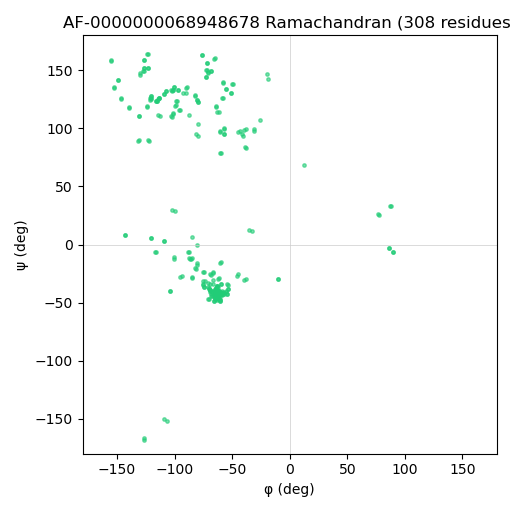9.12 99 ASP B O 1
ATOM 1842 N N . MET B 1 100 ? 10.961 14.062 6.809 1 91.31 100 MET B N 1
ATOM 1843 C CA . MET B 1 100 ? 9.523 14.148 6.547 1 91.31 100 MET B CA 1
ATOM 1844 C C . MET B 1 100 ? 8.859 12.781 6.727 1 91.31 100 MET B C 1
ATOM 1846 O O . MET B 1 100 ? 7.746 12.695 7.246 1 91.31 100 MET B O 1
ATOM 1850 N N . GLY B 1 101 ? 9.523 11.727 6.352 1 93.88 101 GLY B N 1
ATOM 1851 C CA . GLY B 1 101 ? 8.977 10.391 6.5 1 93.88 101 GLY B CA 1
ATOM 1852 C C . GLY B 1 101 ? 8.75 9.992 7.949 1 93.88 101 GLY B C 1
ATOM 1853 O O . GLY B 1 101 ? 7.695 9.469 8.297 1 93.88 101 GLY B O 1
ATOM 1854 N N . ALA B 1 102 ? 9.766 10.305 8.742 1 93.5 102 ALA B N 1
ATOM 1855 C CA . ALA B 1 102 ? 9.648 10.023 10.172 1 93.5 102 ALA B CA 1
ATOM 1856 C C . ALA B 1 102 ? 8.523 10.844 10.805 1 93.5 102 ALA B C 1
ATOM 1858 O O . ALA B 1 102 ? 7.785 10.344 11.656 1 93.5 102 ALA B O 1
ATOM 1859 N N . SER B 1 103 ? 8.422 12.07 10.383 1 95.31 103 SER B N 1
ATOM 1860 C CA . SER B 1 103 ? 7.391 12.945 10.93 1 95.31 103 SER B CA 1
ATOM 1861 C C . SER B 1 103 ? 5.992 12.445 10.57 1 95.31 103 SER B C 1
ATOM 1863 O O . SER B 1 103 ? 5.094 12.445 11.414 1 95.31 103 SER B O 1
ATOM 1865 N N . ILE B 1 104 ? 5.809 11.953 9.391 1 97.06 104 ILE B N 1
ATOM 1866 C CA . ILE B 1 104 ? 4.527 11.414 8.945 1 97.06 104 ILE B CA 1
ATOM 1867 C C . ILE B 1 104 ? 4.199 10.148 9.727 1 97.06 104 ILE B C 1
ATOM 1869 O O . ILE B 1 104 ? 3.092 10 10.25 1 97.06 104 ILE B O 1
ATOM 1873 N N . ASN B 1 105 ? 5.164 9.305 9.883 1 97.06 105 ASN B N 1
ATOM 1874 C CA . ASN B 1 105 ? 4.961 8.055 10.609 1 97.06 105 ASN B CA 1
ATOM 1875 C C . ASN B 1 105 ? 4.637 8.312 12.078 1 97.06 105 ASN B C 1
ATOM 1877 O O . ASN B 1 105 ? 3.77 7.652 12.656 1 97.06 105 ASN B O 1
ATOM 1881 N N . GLU B 1 106 ? 5.332 9.297 12.625 1 96.06 106 GLU B N 1
ATOM 1882 C CA . GLU B 1 106 ? 5.09 9.633 14.023 1 96.06 106 GLU B CA 1
ATOM 1883 C C . GLU B 1 106 ? 3.674 10.172 14.227 1 96.06 106 GLU B C 1
ATOM 1885 O O . GLU B 1 106 ? 2.975 9.766 15.156 1 96.06 106 GLU B O 1
ATOM 1890 N N . ALA B 1 107 ? 3.262 11.047 13.344 1 96.38 107 ALA B N 1
ATOM 1891 C CA . ALA B 1 107 ? 1.906 11.586 13.422 1 96.38 107 ALA B CA 1
ATOM 1892 C C . ALA B 1 107 ? 0.868 10.477 13.273 1 96.38 107 ALA B C 1
ATOM 1894 O O . ALA B 1 107 ? -0.127 10.445 14 1 96.38 107 ALA B O 1
ATOM 1895 N N . ALA B 1 108 ? 1.085 9.578 12.367 1 97.56 108 ALA B N 1
ATOM 1896 C CA . ALA B 1 108 ? 0.174 8.469 12.125 1 97.56 108 ALA B CA 1
ATOM 1897 C C . ALA B 1 108 ? 0.098 7.551 13.352 1 97.56 108 ALA B C 1
ATOM 1899 O O . ALA B 1 108 ? -0.992 7.156 13.766 1 97.56 108 ALA B O 1
ATOM 1900 N N . ARG B 1 109 ? 1.228 7.258 13.898 1 96.5 109 ARG B N 1
ATOM 1901 C CA . ARG B 1 109 ? 1.296 6.406 15.078 1 96.5 109 ARG B CA 1
ATOM 1902 C C . ARG B 1 109 ? 0.574 7.047 16.266 1 96.5 109 ARG B C 1
ATOM 1904 O O . ARG B 1 109 ? -0.216 6.387 16.938 1 96.5 109 ARG B O 1
ATOM 1911 N N . GLN B 1 110 ? 0.882 8.328 16.469 1 96.5 110 GLN B N 1
ATOM 1912 C CA . GLN B 1 110 ? 0.268 9.039 17.578 1 96.5 110 GLN B CA 1
ATOM 1913 C C . GLN B 1 110 ? -1.253 9.055 17.453 1 96.5 110 GLN B C 1
ATOM 1915 O O . GLN B 1 110 ? -1.966 9 18.453 1 96.5 110 GLN B O 1
ATOM 1920 N N . TRP B 1 111 ? -1.765 9.109 16.266 1 97.81 111 TRP B N 1
ATOM 1921 C CA . TRP B 1 111 ? -3.201 9.164 16.031 1 97.81 111 TRP B CA 1
ATOM 1922 C C . TRP B 1 111 ? -3.826 7.781 16.125 1 97.81 111 TRP B C 1
ATOM 1924 O O . TRP B 1 111 ? -5.051 7.645 16.172 1 97.81 111 TRP B O 1
ATOM 1934 N N . GLY B 1 112 ? -2.955 6.715 16.062 1 98 112 GLY B N 1
ATOM 1935 C CA . GLY B 1 112 ? -3.438 5.348 16.172 1 98 112 GLY B CA 1
ATOM 1936 C C . GLY B 1 112 ? -3.873 4.762 14.836 1 98 112 GLY B C 1
ATOM 1937 O O . GLY B 1 112 ? -4.805 3.959 14.781 1 98 112 GLY B O 1
ATOM 1938 N N . ALA B 1 113 ? -3.199 5.172 13.797 1 98.31 113 ALA B N 1
ATOM 1939 C CA . ALA B 1 113 ? -3.555 4.715 12.461 1 98.31 113 ALA B CA 1
ATOM 1940 C C . ALA B 1 113 ? -3.246 3.229 12.289 1 98.31 113 ALA B C 1
ATOM 1942 O O . ALA B 1 113 ? -2.293 2.715 12.875 1 98.31 113 ALA B O 1
ATOM 1943 N N . ASP B 1 114 ? -4.055 2.605 11.445 1 97.69 114 ASP B N 1
ATOM 1944 C CA . ASP B 1 114 ? -3.768 1.216 11.102 1 97.69 114 ASP B CA 1
ATOM 1945 C C . ASP B 1 114 ? -3.557 1.052 9.602 1 97.69 114 ASP B C 1
ATOM 1947 O O . ASP B 1 114 ? -3.314 -0.057 9.117 1 97.69 114 ASP B O 1
ATOM 1951 N N . LEU B 1 115 ? -3.535 2.145 8.852 1 98.31 115 LEU B N 1
ATOM 1952 C CA . LEU B 1 115 ? -3.148 2.23 7.449 1 98.31 115 LEU B CA 1
ATOM 1953 C C . LEU B 1 115 ? -2.602 3.615 7.117 1 98.31 115 LEU B C 1
ATOM 1955 O O . LEU B 1 115 ? -3.162 4.625 7.547 1 98.31 115 LEU B O 1
ATOM 1959 N N . LEU B 1 116 ? -1.504 3.664 6.402 1 98.75 116 LEU B N 1
ATOM 1960 C CA . LEU B 1 116 ? -0.96 4.914 5.883 1 98.75 116 LEU B CA 1
ATOM 1961 C C . LEU B 1 116 ? -1.002 4.93 4.355 1 98.75 116 LEU B C 1
ATOM 1963 O O . LEU B 1 116 ? -0.503 4.008 3.707 1 98.75 116 LEU B O 1
ATOM 1967 N N . VAL B 1 117 ? -1.647 5.941 3.74 1 98.75 117 VAL B N 1
ATOM 1968 C CA . VAL B 1 117 ? -1.782 6.113 2.297 1 98.75 117 VAL B CA 1
ATOM 1969 C C . VAL B 1 117 ? -0.92 7.285 1.834 1 98.75 117 VAL B C 1
ATOM 1971 O O . VAL B 1 117 ? -0.986 8.375 2.404 1 98.75 117 VAL B O 1
ATOM 1974 N N . ILE B 1 118 ? -0.101 7.066 0.811 1 97.94 118 ILE B N 1
ATOM 1975 C CA . ILE B 1 118 ? 0.786 8.125 0.35 1 97.94 118 ILE B CA 1
ATOM 1976 C C . ILE B 1 118 ? 1.023 7.988 -1.151 1 97.94 118 ILE B C 1
ATOM 1978 O O . ILE B 1 118 ? 1.06 6.871 -1.68 1 97.94 118 ILE B O 1
ATOM 1982 N N . GLY B 1 119 ? 1.072 9.141 -1.839 1 96.12 119 GLY B N 1
ATOM 1983 C CA . GLY B 1 119 ? 1.506 9.156 -3.227 1 96.12 119 GLY B CA 1
ATOM 1984 C C . GLY B 1 119 ? 2.994 8.914 -3.391 1 96.12 119 GLY B C 1
ATOM 1985 O O . GLY B 1 119 ? 3.787 9.266 -2.518 1 96.12 119 GLY B O 1
ATOM 1986 N N . THR B 1 120 ? 3.391 8.445 -4.535 1 92.5 120 THR B N 1
ATOM 1987 C CA . THR B 1 120 ? 4.789 8.094 -4.762 1 92.5 120 THR B CA 1
ATOM 1988 C C . THR B 1 120 ? 5.605 9.328 -5.125 1 92.5 120 THR B C 1
ATOM 1990 O O . THR B 1 120 ? 6.836 9.297 -5.078 1 92.5 120 THR B O 1
ATOM 1993 N N . HIS B 1 121 ? 4.879 10.359 -5.57 1 87.19 121 HIS B N 1
ATOM 1994 C CA . HIS B 1 121 ? 5.551 11.609 -5.91 1 87.19 121 HIS B CA 1
ATOM 1995 C C . HIS B 1 121 ? 4.871 12.797 -5.242 1 87.19 121 HIS B C 1
ATOM 1997 O O . HIS B 1 121 ? 3.652 12.789 -5.043 1 87.19 121 HIS B O 1
ATOM 2003 N N . GLY B 1 122 ? 5.695 13.766 -4.875 1 80.12 122 GLY B N 1
ATOM 2004 C CA . GLY B 1 122 ? 5.172 15 -4.309 1 80.12 122 GLY B CA 1
ATOM 2005 C C . GLY B 1 122 ? 5.254 16.172 -5.262 1 80.12 122 GLY B C 1
ATOM 2006 O O . GLY B 1 122 ? 5.18 16 -6.48 1 80.12 122 GLY B O 1
ATOM 2007 N N . ARG B 1 123 ? 5.348 17.281 -4.68 1 77.19 123 ARG B N 1
ATOM 2008 C CA . ARG B 1 123 ? 5.293 18.531 -5.438 1 77.19 123 ARG B CA 1
ATOM 2009 C C . ARG B 1 123 ? 6.508 18.672 -6.348 1 77.19 123 ARG B C 1
ATOM 2011 O O . ARG B 1 123 ? 6.422 19.281 -7.41 1 77.19 123 ARG B O 1
ATOM 2018 N N . ARG B 1 124 ? 7.547 18.172 -5.844 1 69.5 124 ARG B N 1
ATOM 2019 C CA . ARG B 1 124 ? 8.75 18.344 -6.656 1 69.5 124 ARG B CA 1
ATOM 2020 C C . ARG B 1 124 ? 8.852 17.234 -7.711 1 69.5 124 ARG B C 1
ATOM 2022 O O . ARG B 1 124 ? 9.641 17.344 -8.648 1 69.5 124 ARG B O 1
ATOM 2029 N N . GLY B 1 125 ? 7.816 16.453 -7.785 1 64 125 GLY B N 1
ATOM 2030 C CA . GLY B 1 125 ? 7.816 15.234 -8.594 1 64 125 GLY B CA 1
ATOM 2031 C C . GLY B 1 125 ? 8.789 15.297 -9.75 1 64 125 GLY B C 1
ATOM 2032 O O . GLY B 1 125 ? 9.039 16.359 -10.312 1 64 125 GLY B O 1
ATOM 2033 N N . VAL B 1 126 ? 9.867 14.594 -9.672 1 64.94 126 VAL B N 1
ATOM 2034 C CA . VAL B 1 126 ? 10.703 14.375 -10.844 1 64.94 126 VAL B CA 1
ATOM 2035 C C . VAL B 1 126 ? 10.211 13.156 -11.617 1 64.94 126 VAL B C 1
ATOM 2037 O O . VAL B 1 126 ? 10.172 12.047 -11.078 1 64.94 126 VAL B O 1
ATOM 2040 N N . ARG B 1 127 ? 9.688 13.438 -12.789 1 61.12 127 ARG B N 1
ATOM 2041 C CA . ARG B 1 127 ? 9.023 12.438 -13.617 1 61.12 127 ARG B CA 1
ATOM 2042 C C . ARG B 1 127 ? 9.836 11.148 -13.672 1 61.12 127 ARG B C 1
ATOM 2044 O O . ARG B 1 127 ? 9.266 10.062 -13.82 1 61.12 127 ARG B O 1
ATOM 2051 N N . ARG B 1 128 ? 11.18 11.336 -13.445 1 64.75 128 ARG B N 1
ATOM 2052 C CA . ARG B 1 128 ? 12.031 10.172 -13.688 1 64.75 128 ARG B CA 1
ATOM 2053 C C . ARG B 1 128 ? 12.133 9.297 -12.445 1 64.75 128 ARG B C 1
ATOM 2055 O O . ARG B 1 128 ? 12.586 8.156 -12.516 1 64.75 128 ARG B O 1
ATOM 2062 N N . LEU B 1 129 ? 11.594 10 -11.328 1 71.5 129 LEU B N 1
ATOM 2063 C CA . LEU B 1 129 ? 11.742 9.188 -10.125 1 71.5 129 LEU B CA 1
ATOM 2064 C C . LEU B 1 129 ? 10.516 8.297 -9.914 1 71.5 129 LEU B C 1
ATOM 2066 O O . LEU B 1 129 ? 9.383 8.734 -10.133 1 71.5 129 LEU B O 1
ATOM 2070 N N . VAL B 1 130 ? 10.75 7.086 -9.695 1 75.94 130 VAL B N 1
ATOM 2071 C CA . VAL B 1 130 ? 9.688 6.109 -9.477 1 75.94 130 VAL B CA 1
ATOM 2072 C C . VAL B 1 130 ? 9.109 6.289 -8.078 1 75.94 130 VAL B C 1
ATOM 2074 O O . VAL B 1 130 ? 7.898 6.137 -7.879 1 75.94 130 VAL B O 1
ATOM 2077 N N . LEU B 1 131 ? 9.969 6.723 -7.195 1 87.31 131 LEU B N 1
ATOM 2078 C CA . LEU B 1 131 ? 9.57 6.895 -5.805 1 87.31 131 LEU B CA 1
ATOM 2079 C C . LEU B 1 131 ? 10.172 8.164 -5.215 1 87.31 131 LEU B C 1
ATOM 2081 O O . LEU B 1 131 ? 11.398 8.297 -5.148 1 87.31 131 LEU B O 1
ATOM 2085 N N . GLY B 1 132 ? 9.367 9.016 -4.848 1 89 132 GLY B N 1
ATOM 2086 C CA . GLY B 1 132 ? 9.852 10.227 -4.211 1 89 132 GLY B CA 1
ATOM 2087 C C . GLY B 1 132 ? 10.516 9.977 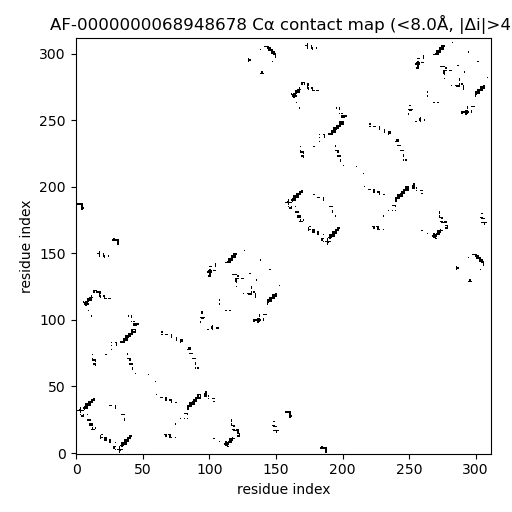-2.869 1 89 132 GLY B C 1
ATOM 2088 O O . GLY B 1 132 ? 10.273 8.945 -2.234 1 89 132 GLY B O 1
ATOM 2089 N N . SER B 1 133 ? 11.305 10.891 -2.445 1 88.81 133 SER B N 1
ATOM 2090 C CA . SER B 1 133 ? 12.133 10.75 -1.25 1 88.81 133 SER B CA 1
ATOM 2091 C C . SER B 1 133 ? 11.273 10.602 0.001 1 88.81 133 SER B C 1
ATOM 2093 O O . SER B 1 133 ? 11.602 9.812 0.894 1 88.81 133 SER B O 1
ATOM 2095 N N . VAL B 1 134 ? 10.156 11.305 0.088 1 91.62 134 VAL B N 1
ATOM 2096 C CA . VAL B 1 134 ? 9.297 11.227 1.268 1 91.62 134 VAL B CA 1
ATOM 2097 C C . VAL B 1 134 ? 8.609 9.867 1.32 1 91.62 134 VAL B C 1
ATOM 2099 O O . VAL B 1 134 ? 8.594 9.211 2.365 1 91.62 134 VAL B O 1
ATOM 2102 N N . ALA B 1 135 ? 8.07 9.461 0.191 1 93.19 135 ALA B N 1
ATOM 2103 C CA . ALA B 1 135 ? 7.438 8.148 0.132 1 93.19 135 ALA B CA 1
ATOM 2104 C C . ALA B 1 135 ? 8.43 7.051 0.519 1 93.19 135 ALA B C 1
ATOM 2106 O O . ALA B 1 135 ? 8.086 6.141 1.28 1 93.19 135 ALA B O 1
ATOM 2107 N N . GLU B 1 136 ? 9.586 7.156 0.05 1 90.44 136 GLU B N 1
ATOM 2108 C CA . GLU B 1 136 ? 10.625 6.184 0.387 1 90.44 136 GLU B CA 1
ATOM 2109 C C . GLU B 1 136 ? 10.898 6.172 1.888 1 90.44 136 GLU B C 1
ATOM 2111 O O . GLU B 1 136 ? 10.984 5.102 2.5 1 90.44 136 GLU B O 1
ATOM 2116 N N . ALA B 1 137 ? 11.055 7.32 2.443 1 91.56 137 ALA B N 1
ATOM 2117 C CA . ALA B 1 137 ? 11.328 7.43 3.875 1 91.56 137 ALA B CA 1
ATOM 2118 C C . ALA B 1 137 ? 10.164 6.887 4.695 1 91.56 137 ALA B C 1
ATOM 2120 O O . ALA B 1 137 ? 10.367 6.23 5.719 1 91.56 137 ALA B O 1
ATOM 2121 N N . VAL B 1 138 ? 8.977 7.117 4.301 1 94.94 138 VAL B N 1
ATOM 2122 C CA . VAL B 1 138 ? 7.777 6.629 4.98 1 94.94 138 VAL B CA 1
ATOM 2123 C C . VAL B 1 138 ? 7.785 5.102 5.004 1 94.94 138 VAL B C 1
ATOM 2125 O O . VAL B 1 138 ? 7.594 4.488 6.055 1 94.94 138 VAL B O 1
ATOM 2128 N N . ILE B 1 139 ?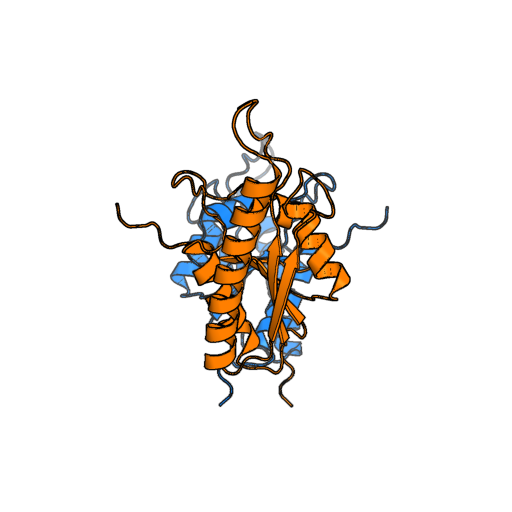 8.039 4.539 3.861 1 93.19 139 ILE B N 1
ATOM 2129 C CA . ILE B 1 139 ? 8.031 3.086 3.754 1 93.19 139 ILE B CA 1
ATOM 2130 C C . ILE B 1 139 ? 9.109 2.496 4.664 1 93.19 139 ILE B C 1
ATOM 2132 O O . ILE B 1 139 ? 8.859 1.512 5.367 1 93.19 139 ILE B O 1
ATOM 2136 N N . ARG B 1 140 ? 10.203 3.105 4.707 1 88.25 140 ARG B N 1
ATOM 2137 C CA . ARG B 1 140 ? 11.359 2.605 5.445 1 88.25 140 ARG B CA 1
ATOM 2138 C C . ARG B 1 140 ? 11.102 2.619 6.945 1 88.25 140 ARG B C 1
ATOM 2140 O O . ARG B 1 140 ? 11.664 1.81 7.688 1 88.25 140 ARG B O 1
ATOM 2147 N N . GLN B 1 141 ? 10.211 3.457 7.328 1 90.19 141 GLN B N 1
ATOM 2148 C CA . GLN B 1 141 ? 10.102 3.691 8.766 1 90.19 141 GLN B CA 1
ATOM 2149 C C . GLN B 1 141 ? 8.734 3.25 9.289 1 90.19 141 GLN B C 1
ATOM 2151 O O . GLN B 1 141 ? 8.508 3.23 10.5 1 90.19 141 GLN B O 1
ATOM 2156 N N . SER B 1 142 ? 7.895 2.881 8.383 1 93.38 142 SER B N 1
ATOM 2157 C CA . SER B 1 142 ? 6.52 2.627 8.805 1 93.38 142 SER B CA 1
ATOM 2158 C C . SER B 1 142 ? 6.414 1.328 9.602 1 93.38 142 SER B C 1
ATOM 2160 O O . SER B 1 142 ? 7.062 0.335 9.258 1 93.38 142 SER B O 1
ATOM 2162 N N . THR B 1 143 ? 5.523 1.355 10.602 1 90.69 143 THR B N 1
ATOM 2163 C CA . THR B 1 143 ? 5.211 0.163 11.383 1 90.69 143 THR B CA 1
ATOM 2164 C C . THR B 1 143 ? 3.809 -0.341 11.062 1 90.69 143 THR B C 1
ATOM 2166 O O . THR B 1 143 ? 3.312 -1.267 11.711 1 90.69 143 THR B O 1
ATOM 2169 N N . MET B 1 144 ? 3.17 0.282 10.172 1 95.81 144 MET B N 1
ATOM 2170 C CA . MET B 1 144 ? 1.845 -0.111 9.703 1 95.81 144 MET B CA 1
ATOM 2171 C C . MET B 1 144 ? 1.844 -0.325 8.195 1 95.81 144 MET B C 1
ATOM 2173 O O . MET B 1 144 ? 2.777 0.087 7.504 1 95.81 144 MET B O 1
ATOM 2177 N N . PRO B 1 145 ? 0.78 -1.019 7.641 1 97.94 145 PRO B N 1
ATOM 2178 C CA . PRO B 1 145 ? 0.705 -1.147 6.184 1 97.94 145 PRO B CA 1
ATOM 2179 C C . PRO B 1 145 ? 0.675 0.203 5.473 1 97.94 145 PRO B C 1
ATOM 2181 O O . PRO B 1 145 ? 0.073 1.155 5.977 1 97.94 145 PRO B O 1
ATOM 2184 N N . VAL B 1 146 ? 1.397 0.278 4.379 1 98.38 146 VAL B N 1
ATOM 2185 C CA . VAL B 1 146 ? 1.443 1.497 3.578 1 98.38 146 VAL B CA 1
ATOM 2186 C C . VAL B 1 146 ? 0.847 1.233 2.197 1 98.38 146 VAL B C 1
ATOM 2188 O O . VAL B 1 146 ? 1.26 0.301 1.503 1 98.38 146 VAL B O 1
ATOM 2191 N N . LEU B 1 147 ? -0.13 1.991 1.862 1 98.56 147 LEU B N 1
ATOM 2192 C CA . LEU B 1 147 ? -0.728 1.953 0.532 1 98.56 147 LEU B CA 1
ATOM 2193 C C . LEU B 1 147 ? -0.125 3.027 -0.365 1 98.56 147 LEU B C 1
ATOM 2195 O O . LEU B 1 147 ? -0.305 4.223 -0.118 1 98.56 147 LEU B O 1
ATOM 2199 N N . LEU B 1 148 ? 0.549 2.58 -1.402 1 97.75 148 LEU B N 1
ATOM 2200 C CA . LEU B 1 148 ? 1.219 3.467 -2.346 1 97.75 148 LEU B CA 1
ATOM 2201 C C . LEU B 1 148 ? 0.352 3.707 -3.578 1 97.75 148 LEU B C 1
ATOM 2203 O O . LEU B 1 148 ? -0.179 2.758 -4.16 1 97.75 148 LEU B O 1
ATOM 2207 N N . VAL B 1 149 ? 0.282 4.969 -3.912 1 96.94 149 VAL B N 1
ATOM 2208 C CA . VAL B 1 149 ? -0.519 5.336 -5.074 1 96.94 149 VAL B CA 1
ATOM 2209 C C . VAL B 1 149 ? 0.342 6.109 -6.074 1 96.94 149 VAL B C 1
ATOM 2211 O O . VAL B 1 149 ? 0.917 7.145 -5.73 1 96.94 149 VAL B O 1
ATOM 2214 N N . ARG B 1 150 ? 0.478 5.555 -7.227 1 89.94 150 ARG B N 1
ATOM 2215 C CA . ARG B 1 150 ? 1.288 6.188 -8.266 1 89.94 150 ARG B CA 1
ATOM 2216 C C . ARG B 1 150 ? 0.441 7.113 -9.133 1 89.94 150 ARG B C 1
ATOM 2218 O O . ARG B 1 150 ? -0.697 6.781 -9.469 1 89.94 150 ARG B O 1
ATOM 2225 N N . GLY B 1 151 ? 1.042 8.266 -9.336 1 77.62 151 GLY B N 1
ATOM 2226 C CA . GLY B 1 151 ? 0.392 9.211 -10.227 1 77.62 151 GLY B CA 1
ATOM 2227 C C . GLY B 1 151 ? 0.438 8.781 -11.68 1 77.62 151 GLY B C 1
ATOM 2228 O O . GLY B 1 151 ? 1.195 7.879 -12.047 1 77.62 151 GLY B O 1
ATOM 2229 N N . GLU B 1 152 ? -0.596 9.133 -12.453 1 65.75 152 GLU B N 1
ATOM 2230 C CA . GLU B 1 152 ? -0.638 8.891 -13.891 1 65.75 152 GLU B CA 1
ATOM 2231 C C . GLU B 1 152 ? 0.486 9.625 -14.609 1 65.75 152 GLU B C 1
ATOM 2233 O O . GLU B 1 152 ? 0.882 10.719 -14.195 1 65.75 152 GLU B O 1
ATOM 2238 N N . ALA B 1 153 ? 1.442 8.82 -15.211 1 52.62 153 ALA B N 1
ATOM 2239 C CA . ALA B 1 153 ? 2.404 9.516 -16.062 1 52.62 153 ALA B CA 1
ATOM 2240 C C . ALA B 1 153 ? 1.725 10.617 -16.875 1 52.62 153 ALA B C 1
ATOM 2242 O O . ALA B 1 153 ? 0.617 10.422 -17.375 1 52.62 153 ALA B O 1
ATOM 2243 N N . LYS B 1 154 ? 1.861 11.844 -16.328 1 45.03 154 LYS B N 1
ATOM 2244 C CA . LYS B 1 154 ? 1.399 12.844 -17.281 1 45.03 154 LYS B CA 1
ATOM 2245 C C . LYS B 1 154 ? 1.91 12.539 -18.688 1 45.03 154 LYS B C 1
ATOM 2247 O O . LYS B 1 154 ? 3.1 12.281 -18.875 1 45.03 154 LYS B O 1
ATOM 2252 N N . ALA B 1 155 ? 1.002 11.859 -19.531 1 36.94 155 ALA B N 1
ATOM 2253 C CA . ALA B 1 155 ? 1.379 11.812 -20.938 1 36.94 155 ALA B CA 1
ATOM 2254 C C . ALA B 1 155 ? 2.176 13.047 -21.344 1 36.94 155 ALA B C 1
ATOM 2256 O O . ALA B 1 155 ? 1.775 14.172 -21.047 1 36.94 155 ALA B O 1
ATOM 2257 N N . ASP B 1 156 ? 3.533 12.938 -21.406 1 33.5 156 ASP B N 1
ATOM 2258 C CA . ASP B 1 156 ? 4.102 14.047 -22.156 1 33.5 156 ASP B CA 1
ATOM 2259 C C . ASP B 1 156 ? 3.264 14.352 -23.406 1 33.5 156 ASP B C 1
ATOM 2261 O O . ASP B 1 156 ? 2.803 13.43 -24.078 1 33.5 156 ASP B O 1
#

Nearest PDB structures (foldseek):
  4wny-assembly1_A-2  TM=9.182E-01  e=4.507E-11  Burkholderia pseudomallei 1710b
  1mjh-assembly1_B  TM=8.831E-01  e=5.018E-10  Methanocaldococcus jannaschii
  3s3t-assembly1_A  TM=7.705E-01  e=5.338E-10  Lactiplantibacillus plantarum
  3hgm-assembly1_B  TM=7.721E-01  e=2.045E-08  Halomonas elongata
  5cb0-assembly1_A  TM=7.217E-01  e=9.714E-05  Escherichia coli K-12

Sequence (312 aa):
MTSAAYSKIVVAVDGSSTSDLALGEAIRVAAPGGATVLALYVVDTGTPMFDAGYYDPSQLQKAFEESGQRALQAASQRLAAAGVAHETRLVTEAPVPGDMGASINEAARQWGADLLVIGTHGRRGVRRLVLGSVAEAVIRQSTMPVLLVRGEAKADMTSAAYSKIVVAVDGSSTSDLALGEAIRVAAPGGATVLALYVVDTGTPMFDAGYYDPSQLQKAFEESGQRALQAASQRLAAAGVAHETRLVTEAPVPGDMGASINEAARQWGADLLVIGTHGRRGVRRLVLGSVAEAVIRQSTMPVLLVRGEAKAD

Secondary structure (DSSP, 8-state):
----S-SEEEEE--SSHHHHHHHHHHHHHHTTTT-EEEEEEE----S-----TTS-HHHHHHHHHHHHHHHHHHHHHHHHHTT-EEEEEEESS-SSTT-HHHHHHHHHHHHT-SEEEEES--TT--TT-SS-HHHHHHHHH-SS-EEEE-------/----S-SEEEEE--SSHHHHHHHHHHHHHHTTTT-EEEEEEE----S-----TTS-HHHHHHHHHHHHHHHHHHHHHHHHHTT-EEEEEEESS-SSTT-HHHHHHHHHHHHT-SEEEEES--TT--TT-SS-HHHHHHHHH-SS-EEEE-------

Radius of gyration: 20.76 Å; Cα contacts (8 Å, |Δi|>4): 650; chains: 2; bounding box: 53×70×40 Å

Organism: Cupriavidus necator (strain ATCC 17699 / DSM 428 / KCTC 22496 / NCIMB 10442 / H16 / Stanier 337) (NCBI:txid381666)